Protein AF-A0A2V9PRB6-F1 (afdb_monomer_lite)

pLDDT: mean 87.27, std 13.16, range [28.19, 98.69]

Radius of gyration: 29.55 Å; chains: 1; bounding box: 81×52×77 Å

Foldseek 3Di:
DKDKDKDFDCVQQQKDFAQAKAFPVLPALCLNAQCDDVVVRHNNDDPVDDRHIQGSVNCVVLLNGQKMKHKDAGRMDIDMWDKDKDKDKDWDPPDQFKIKIWMKMFIWGDDDDQEHTDGPPIKIKIKMWGDPPNPVFKIKIKIKIKDFDHDDPVQNSQQQQQAQDPFFHRMFMFMFGSVGQPPDHSSVLSVQCVVVCLVVPDDDPVPDGHSDDQVSCCVGWHTDRGHDRGGRTDHDHDDHPQDTKMKMKMKIKMWGDDDDDDIDMDMDIDIDIDSDDDDDDPCPDVPPDPPPDDPPDD

Structure (mmCIF, N/CA/C/O backbone):
data_AF-A0A2V9PRB6-F1
#
_entry.id   AF-A0A2V9PRB6-F1
#
loop_
_atom_site.group_PDB
_atom_site.id
_atom_site.type_symbol
_atom_site.label_atom_id
_atom_site.label_alt_id
_atom_site.label_comp_id
_atom_site.label_asym_id
_atom_site.label_entity_id
_atom_site.label_seq_id
_atom_site.pdbx_PDB_ins_code
_atom_site.Cartn_x
_atom_site.Cartn_y
_atom_site.Cartn_z
_atom_site.occupancy
_atom_site.B_iso_or_equiv
_atom_site.auth_seq_id
_atom_site.auth_comp_id
_atom_site.auth_asym_id
_atom_site.auth_atom_id
_atom_site.pdbx_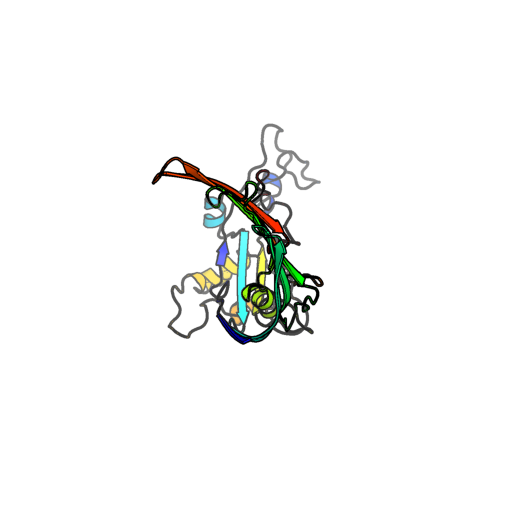PDB_model_num
ATOM 1 N N . MET A 1 1 ? -17.523 -16.120 7.868 1.00 76.19 1 MET A N 1
ATOM 2 C CA . MET A 1 1 ? -17.871 -15.363 6.644 1.00 76.19 1 MET A CA 1
ATOM 3 C C . MET A 1 1 ? -16.793 -15.625 5.606 1.00 76.19 1 MET A C 1
ATOM 5 O O . MET A 1 1 ? -15.620 -15.618 5.964 1.00 76.19 1 MET A O 1
ATOM 9 N N . ILE A 1 2 ? -17.158 -15.887 4.353 1.00 75.81 2 ILE A N 1
ATOM 10 C CA . ILE A 1 2 ? -16.193 -16.004 3.250 1.00 75.81 2 ILE A CA 1
ATOM 11 C C . ILE A 1 2 ? -16.189 -14.668 2.508 1.00 75.81 2 ILE A C 1
ATOM 13 O O . ILE A 1 2 ? -17.257 -14.173 2.157 1.00 75.81 2 ILE A O 1
ATOM 17 N N . ARG A 1 3 ? -15.013 -14.062 2.311 1.00 76.12 3 ARG A N 1
ATOM 18 C CA . ARG A 1 3 ? -14.873 -12.819 1.541 1.00 76.12 3 ARG A CA 1
ATOM 19 C C . ARG A 1 3 ? -14.213 -13.134 0.206 1.00 76.12 3 ARG A C 1
ATOM 21 O O . ARG A 1 3 ? -13.028 -13.471 0.183 1.00 76.12 3 ARG A O 1
ATOM 28 N N . GLY A 1 4 ? -14.988 -13.035 -0.869 1.00 71.19 4 GLY A N 1
ATOM 29 C CA . GLY A 1 4 ? -14.470 -13.034 -2.232 1.00 71.19 4 GLY A CA 1
ATOM 30 C C . GLY A 1 4 ? -14.084 -11.613 -2.608 1.00 71.19 4 GLY A C 1
ATOM 31 O O . GLY A 1 4 ? -14.925 -10.719 -2.541 1.00 71.19 4 GLY A O 1
ATOM 32 N N . ASN A 1 5 ? -12.820 -11.401 -2.962 1.00 76.69 5 ASN A N 1
ATOM 33 C CA . ASN A 1 5 ? -12.360 -10.109 -3.445 1.00 76.69 5 ASN A CA 1
ATOM 34 C C . ASN A 1 5 ? -11.796 -10.275 -4.856 1.00 76.69 5 ASN A C 1
ATOM 36 O O . ASN A 1 5 ? -11.083 -11.238 -5.144 1.00 76.69 5 ASN A O 1
ATOM 40 N N . ASN A 1 6 ? -12.109 -9.309 -5.712 1.00 80.56 6 ASN A N 1
ATOM 41 C CA . ASN A 1 6 ? -11.557 -9.183 -7.049 1.00 80.56 6 ASN A CA 1
ATOM 42 C C . ASN A 1 6 ? -11.025 -7.760 -7.182 1.00 80.56 6 ASN A C 1
ATOM 44 O O . ASN A 1 6 ? -11.763 -6.805 -6.936 1.00 80.56 6 ASN A O 1
ATOM 48 N N . THR A 1 7 ? -9.747 -7.630 -7.514 1.00 73.88 7 THR A N 1
ATOM 49 C CA . THR A 1 7 ? -9.129 -6.343 -7.811 1.00 73.88 7 THR A CA 1
ATOM 50 C C . THR A 1 7 ? -8.401 -6.440 -9.137 1.00 73.88 7 THR A C 1
ATOM 52 O O . THR A 1 7 ? -7.789 -7.460 -9.453 1.00 73.88 7 THR A O 1
ATOM 55 N N . THR A 1 8 ? -8.484 -5.362 -9.903 1.00 72.75 8 THR A N 1
ATOM 56 C CA . THR A 1 8 ? -7.761 -5.183 -11.157 1.00 72.75 8 THR A CA 1
ATOM 57 C C . THR A 1 8 ? -7.016 -3.866 -11.064 1.00 72.75 8 THR A C 1
ATOM 59 O O . THR A 1 8 ? -7.635 -2.832 -10.807 1.00 72.75 8 THR A O 1
ATOM 62 N N . SER A 1 9 ? -5.697 -3.905 -11.217 1.00 72.94 9 SER A N 1
ATOM 63 C CA . SER A 1 9 ? -4.851 -2.717 -11.158 1.00 72.94 9 SER A CA 1
ATOM 64 C C . SER A 1 9 ? -3.958 -2.662 -12.388 1.00 72.94 9 SER A C 1
ATOM 66 O O . SER A 1 9 ? -2.890 -3.266 -12.419 1.00 72.94 9 SER A O 1
ATOM 68 N N . ASP A 1 10 ? -4.359 -1.855 -13.366 1.00 70.00 10 ASP A N 1
ATOM 69 C CA . ASP A 1 10 ? -3.568 -1.581 -14.573 1.00 70.00 10 ASP A CA 1
ATOM 70 C C . ASP A 1 10 ? -2.468 -0.530 -14.325 1.00 70.00 10 ASP A C 1
ATOM 72 O O . ASP A 1 10 ? -1.950 0.102 -15.250 1.00 70.00 10 ASP A O 1
ATOM 76 N N . THR A 1 11 ? -2.109 -0.314 -13.057 1.00 67.94 11 THR A N 1
ATOM 77 C CA . THR A 1 11 ? -1.087 0.648 -12.649 1.00 67.94 11 THR A CA 1
ATOM 78 C C . THR A 1 11 ? 0.225 0.330 -13.373 1.00 67.94 11 THR A C 1
ATOM 80 O O . THR A 1 11 ? 0.732 -0.788 -13.298 1.00 67.94 11 THR A O 1
ATOM 83 N N . PHE A 1 12 ? 0.751 1.325 -14.091 1.00 77.81 12 PHE A N 1
ATOM 84 C CA . PHE A 1 12 ? 1.962 1.266 -14.923 1.00 77.81 12 PHE A CA 1
ATOM 85 C C . PHE A 1 12 ? 1.856 0.487 -16.246 1.00 77.81 12 PHE A C 1
ATOM 87 O O . PHE A 1 12 ? 2.843 0.433 -16.968 1.00 77.81 12 PHE A O 1
ATOM 94 N N . PHE A 1 13 ? 0.709 -0.070 -16.645 1.00 86.75 13 PHE A N 1
ATOM 95 C CA . PHE A 1 13 ? 0.637 -0.889 -17.873 1.00 86.75 13 PHE A CA 1
ATOM 96 C C . PHE A 1 13 ? 0.770 -0.080 -19.164 1.00 86.75 13 PHE A C 1
ATOM 98 O O . PHE A 1 13 ? 1.322 -0.578 -20.142 1.00 86.75 13 PHE A O 1
ATOM 105 N N . ALA A 1 14 ? 0.304 1.171 -19.170 1.00 82.06 14 ALA A N 1
ATOM 106 C CA . ALA A 1 14 ? 0.409 2.051 -20.334 1.00 82.06 14 ALA A CA 1
ATOM 107 C C . ALA A 1 14 ? 1.862 2.435 -20.671 1.00 82.06 14 ALA A C 1
ATOM 109 O O . ALA A 1 14 ? 2.152 2.793 -21.811 1.00 82.06 14 ALA A O 1
ATOM 110 N N . GLY A 1 15 ? 2.763 2.335 -19.689 1.00 88.19 15 GLY A N 1
ATOM 111 C CA . GLY A 1 15 ? 4.082 2.945 -19.741 1.00 88.19 15 GLY A CA 1
ATOM 112 C C . GLY A 1 15 ? 4.006 4.455 -19.521 1.00 88.19 15 GLY A C 1
ATOM 113 O O . GLY A 1 15 ? 3.079 5.123 -19.978 1.00 88.19 15 GLY A O 1
ATOM 114 N N . ARG A 1 16 ? 4.978 5.011 -18.801 1.00 88.88 16 ARG A N 1
ATOM 115 C CA . ARG A 1 16 ? 5.102 6.460 -18.616 1.00 88.88 16 ARG A CA 1
ATOM 116 C C . ARG A 1 16 ? 6.550 6.900 -18.699 1.00 88.88 16 ARG A C 1
ATOM 118 O O . ARG A 1 16 ? 7.436 6.204 -18.216 1.00 88.88 16 ARG A O 1
ATOM 125 N N . PHE A 1 17 ? 6.757 8.077 -19.273 1.00 92.06 17 PHE A N 1
ATOM 126 C CA . PHE A 1 17 ? 7.999 8.830 -19.172 1.00 92.06 17 PHE A CA 1
ATOM 127 C C . PHE A 1 17 ? 7.723 10.053 -18.313 1.00 92.06 17 PHE A C 1
ATOM 129 O O . PHE A 1 17 ? 6.830 10.837 -18.637 1.00 92.06 17 PHE A O 1
ATOM 136 N N . GLU A 1 18 ? 8.465 10.212 -17.225 1.00 92.38 18 GLU A N 1
ATOM 137 C CA . GLU A 1 18 ? 8.320 11.377 -16.358 1.00 92.38 18 GLU A CA 1
ATOM 138 C C . GLU A 1 18 ? 9.452 12.357 -16.591 1.00 92.38 18 GLU A C 1
ATOM 140 O O . GLU A 1 18 ? 10.627 12.008 -16.512 1.00 92.38 18 GLU A O 1
ATOM 145 N N . PHE A 1 19 ? 9.083 13.600 -16.870 1.00 91.62 19 PHE A N 1
ATOM 146 C CA . PHE A 1 19 ? 10.010 14.707 -17.020 1.00 91.62 19 PHE A CA 1
ATOM 147 C C . PHE A 1 19 ? 9.957 15.526 -15.747 1.00 91.62 19 PHE A C 1
ATOM 149 O O . PHE A 1 19 ? 8.893 15.993 -15.349 1.00 91.62 19 PHE A O 1
ATOM 156 N N . LEU A 1 20 ? 11.111 15.650 -15.106 1.00 90.38 20 LEU A N 1
ATOM 157 C CA . LEU A 1 20 ? 11.292 16.352 -13.845 1.00 90.38 20 LEU A CA 1
ATOM 158 C C . LEU A 1 20 ? 12.527 17.244 -13.962 1.00 90.38 20 LEU A C 1
ATOM 160 O O . LEU A 1 20 ? 13.250 17.199 -14.968 1.00 90.38 20 LEU A O 1
ATOM 164 N N . ASP A 1 21 ? 12.778 18.029 -12.920 1.00 90.12 21 ASP A N 1
ATOM 165 C CA . ASP A 1 21 ? 14.047 18.723 -12.771 1.00 90.12 21 ASP A CA 1
ATOM 166 C C . ASP A 1 21 ? 15.165 17.691 -12.583 1.00 90.12 21 ASP A C 1
ATOM 168 O O . ASP A 1 21 ? 15.076 16.801 -11.734 1.00 90.12 21 ASP A O 1
ATOM 172 N N . LEU A 1 22 ? 16.219 17.797 -13.390 1.00 87.94 22 LEU A N 1
ATOM 173 C CA . LEU A 1 22 ? 17.354 16.881 -13.354 1.00 87.94 22 LEU A CA 1
ATOM 174 C C . LEU A 1 22 ? 18.602 17.579 -12.816 1.00 87.94 22 LEU A C 1
ATOM 176 O O . LEU A 1 22 ? 18.804 18.777 -13.052 1.00 87.94 22 LEU A O 1
ATOM 180 N N . PRO A 1 23 ? 19.497 16.839 -12.142 1.00 86.56 23 PRO A N 1
ATOM 181 C CA . PRO A 1 23 ? 20.804 17.372 -11.809 1.00 86.56 23 PRO A CA 1
ATOM 182 C C . PRO A 1 23 ? 21.583 17.668 -13.096 1.00 86.56 23 PRO A C 1
ATOM 184 O O . PRO A 1 23 ? 21.557 16.888 -14.051 1.00 86.56 23 PRO A O 1
ATOM 187 N N . GLY A 1 24 ? 22.316 18.784 -13.115 1.00 84.19 24 GLY A N 1
ATOM 188 C CA . GLY A 1 24 ? 23.097 19.204 -14.281 1.00 84.19 24 GLY A CA 1
ATOM 189 C C . GLY A 1 24 ? 24.116 18.159 -14.745 1.00 84.19 24 GLY A C 1
ATOM 190 O O . GLY A 1 24 ? 24.440 18.096 -15.933 1.00 84.19 24 GLY A O 1
ATOM 191 N N . ILE A 1 25 ? 24.548 17.286 -13.824 1.00 84.12 25 ILE A N 1
ATOM 192 C CA . ILE A 1 25 ? 25.476 16.179 -14.084 1.00 84.12 25 ILE A CA 1
ATOM 193 C C . ILE A 1 25 ? 25.018 15.254 -15.219 1.00 84.12 25 ILE A C 1
ATOM 195 O O . ILE A 1 25 ? 25.859 14.654 -15.876 1.00 84.12 25 ILE A O 1
ATOM 199 N N . VAL A 1 26 ? 23.707 15.172 -15.482 1.00 83.88 26 VAL A N 1
ATOM 200 C CA . VAL A 1 26 ? 23.142 14.342 -16.558 1.00 83.88 26 VAL A CA 1
ATOM 201 C C . VAL A 1 26 ? 23.627 14.788 -17.942 1.00 83.88 26 VAL A C 1
ATOM 203 O O . VAL A 1 26 ? 23.795 13.952 -18.822 1.00 83.88 26 VAL A O 1
ATOM 206 N N . LEU A 1 27 ? 23.877 16.085 -18.143 1.00 83.12 27 LEU A N 1
ATOM 207 C CA . LEU A 1 27 ? 24.406 16.611 -19.408 1.00 83.12 27 LEU A CA 1
ATOM 208 C C . LEU A 1 27 ? 25.903 16.886 -19.338 1.00 83.12 27 LEU A C 1
ATOM 210 O O . LEU A 1 27 ? 26.622 16.694 -20.316 1.00 83.12 27 LEU A O 1
ATOM 214 N N . SER A 1 28 ? 26.369 17.410 -18.207 1.00 85.56 28 SER A N 1
ATOM 215 C CA . SER A 1 28 ? 27.770 17.757 -18.033 1.00 85.56 28 SER A CA 1
ATOM 216 C C . SER A 1 28 ? 28.112 17.920 -16.565 1.00 85.56 28 SER A C 1
ATOM 218 O O . SER A 1 28 ? 27.419 18.606 -15.809 1.00 85.56 28 SER A O 1
ATOM 220 N N . ASN A 1 29 ? 29.273 17.401 -16.181 1.00 86.38 29 ASN A N 1
ATOM 221 C CA . ASN A 1 29 ? 29.830 17.672 -14.867 1.00 86.38 29 ASN A CA 1
ATOM 222 C C . ASN A 1 29 ? 30.079 19.181 -14.631 1.00 86.38 29 ASN A C 1
ATOM 224 O O . ASN A 1 29 ? 30.058 19.605 -13.479 1.00 86.38 29 ASN A O 1
ATOM 228 N N . CYS A 1 30 ? 30.216 20.014 -15.679 1.00 87.06 30 CYS A N 1
ATOM 229 C CA . CYS A 1 30 ? 30.302 21.477 -15.535 1.00 87.06 30 CYS A CA 1
ATOM 230 C C . CYS A 1 30 ? 29.054 22.089 -14.900 1.00 87.06 30 CYS A C 1
ATOM 232 O O . CYS A 1 30 ? 29.150 23.107 -14.225 1.00 87.06 30 CYS A O 1
ATOM 234 N N . LEU A 1 31 ? 27.877 21.514 -15.153 1.00 86.44 31 LEU A N 1
ATOM 235 C CA . LEU A 1 31 ? 26.623 22.044 -14.623 1.00 86.44 31 LEU A CA 1
ATOM 236 C C . LEU A 1 31 ? 26.447 21.656 -13.152 1.00 86.44 31 LEU A C 1
ATOM 238 O O . LEU A 1 31 ? 25.815 22.386 -12.397 1.00 86.44 31 LEU A O 1
ATOM 242 N N . GLN A 1 32 ? 27.051 20.549 -12.722 1.00 88.06 32 GLN A N 1
ATOM 243 C CA . GLN A 1 32 ? 27.000 20.102 -11.333 1.00 88.06 32 GLN A CA 1
ATOM 244 C C . GLN A 1 32 ? 28.122 20.698 -10.476 1.00 88.06 32 GLN A C 1
ATOM 246 O O . GLN A 1 32 ? 27.882 21.126 -9.349 1.00 88.06 32 GLN A O 1
ATOM 251 N N . PHE A 1 33 ? 29.343 20.724 -11.009 1.00 88.81 33 PHE A N 1
ATOM 252 C CA . PHE A 1 33 ? 30.561 21.123 -10.307 1.00 88.81 33 PHE A CA 1
ATOM 253 C C . PHE A 1 33 ? 31.383 22.119 -11.146 1.00 88.81 33 PHE A C 1
ATOM 255 O O . PHE A 1 33 ? 32.531 21.836 -11.499 1.00 88.81 33 PHE A O 1
ATOM 262 N N . PRO A 1 34 ? 30.837 23.305 -11.472 1.00 87.75 34 PRO A N 1
ATOM 263 C CA . PRO A 1 34 ? 31.485 24.255 -12.382 1.00 87.75 34 PRO A CA 1
ATOM 264 C C . PRO A 1 34 ? 32.880 24.679 -11.909 1.00 87.75 34 PRO A C 1
ATOM 266 O O . PRO A 1 34 ? 33.792 24.808 -12.722 1.00 87.75 34 PRO A O 1
ATOM 269 N N . THR A 1 35 ? 33.057 24.838 -10.597 1.00 90.50 35 THR A N 1
ATOM 270 C CA . THR A 1 35 ? 34.271 25.367 -9.958 1.00 90.50 35 THR A CA 1
ATOM 271 C C . THR A 1 35 ? 35.302 24.300 -9.596 1.00 90.50 35 THR A C 1
ATOM 273 O O . THR A 1 35 ? 36.438 24.640 -9.262 1.00 90.50 35 THR A O 1
ATOM 276 N N . ALA A 1 36 ? 34.942 23.012 -9.652 1.00 89.69 36 ALA A N 1
ATOM 277 C CA . ALA A 1 36 ? 35.889 21.942 -9.363 1.00 89.69 36 ALA A CA 1
ATOM 278 C C . ALA A 1 36 ? 36.959 21.855 -10.475 1.00 89.69 36 ALA A C 1
ATOM 280 O O . ALA A 1 36 ? 36.671 22.172 -11.637 1.00 89.69 36 ALA A O 1
ATOM 281 N N . PRO A 1 37 ? 38.200 21.438 -10.160 1.00 87.94 37 PRO A N 1
ATOM 282 C CA . PRO A 1 37 ? 39.225 21.222 -11.175 1.00 87.94 37 PRO A CA 1
ATOM 283 C C . PRO A 1 37 ? 38.770 20.216 -12.239 1.00 87.94 37 PRO A C 1
ATOM 285 O O . PRO A 1 37 ? 38.096 19.233 -11.921 1.00 87.94 37 PRO A O 1
ATOM 288 N N . ILE A 1 38 ? 39.206 20.413 -13.488 1.00 87.31 38 ILE A N 1
ATOM 289 C CA . ILE A 1 38 ? 38.857 19.532 -14.622 1.00 87.31 38 ILE A CA 1
ATOM 290 C C . ILE A 1 38 ? 39.250 18.074 -14.358 1.00 87.31 38 ILE A C 1
ATOM 292 O O . ILE A 1 38 ? 38.529 17.148 -14.718 1.00 87.31 38 ILE A O 1
ATOM 296 N N . THR A 1 39 ? 40.352 17.856 -13.639 1.00 85.81 39 THR A N 1
ATOM 297 C CA . THR A 1 39 ? 40.830 16.524 -13.244 1.00 85.81 39 THR A CA 1
ATOM 298 C C . THR A 1 39 ? 39.897 15.782 -12.283 1.00 85.81 39 THR A C 1
ATOM 300 O O . THR A 1 39 ? 40.007 14.567 -12.159 1.00 85.81 39 THR A O 1
ATOM 303 N N . GLN A 1 40 ? 38.968 16.480 -11.626 1.00 80.69 40 GLN A N 1
ATOM 304 C CA . GLN A 1 40 ? 37.934 15.906 -10.756 1.00 80.69 40 GLN A CA 1
ATOM 305 C C . GLN A 1 40 ? 36.537 15.976 -11.391 1.00 80.69 40 GLN A C 1
ATOM 307 O O . GLN A 1 40 ? 35.528 15.864 -10.701 1.00 80.69 40 GLN A O 1
ATOM 312 N N . GLY A 1 41 ? 36.470 16.179 -12.709 1.00 78.56 41 GLY A N 1
ATOM 313 C CA . GLY A 1 41 ? 35.224 16.279 -13.455 1.00 78.56 41 GLY A CA 1
ATOM 314 C C . GLY A 1 41 ? 34.613 17.678 -13.474 1.00 78.56 41 GLY A C 1
ATOM 315 O O . GLY A 1 41 ? 33.678 17.880 -14.227 1.00 78.56 41 GLY A O 1
ATOM 316 N N . GLY A 1 42 ? 35.116 18.662 -12.728 1.00 84.69 42 GLY A N 1
ATOM 317 C CA . GLY A 1 42 ? 34.609 20.031 -12.845 1.00 84.69 42 GLY A CA 1
ATOM 318 C C . GLY A 1 42 ? 35.088 20.753 -14.103 1.00 84.69 42 GLY A C 1
ATOM 319 O O . GLY A 1 42 ? 35.657 20.145 -15.006 1.00 84.69 42 GLY A O 1
ATOM 320 N N . CYS A 1 43 ? 34.866 22.066 -14.176 1.00 91.31 43 CYS A N 1
ATOM 321 C CA . CYS A 1 43 ? 35.240 22.858 -15.356 1.00 91.31 43 CYS A CA 1
ATOM 322 C C . CYS A 1 43 ? 36.134 24.060 -15.047 1.00 91.31 43 CYS A C 1
ATOM 324 O O . CYS A 1 43 ? 36.414 24.859 -15.938 1.00 91.31 43 CYS A O 1
ATOM 326 N N . GLY A 1 44 ? 36.626 24.168 -13.806 1.00 90.50 44 GLY A N 1
ATOM 327 C CA . GLY A 1 44 ? 37.534 25.234 -13.375 1.00 90.50 44 GLY A CA 1
ATOM 328 C C . GLY A 1 44 ? 36.965 26.646 -13.548 1.00 90.50 44 GLY A C 1
ATOM 329 O O . GLY A 1 44 ? 37.731 27.602 -13.658 1.00 90.50 44 GLY A O 1
ATOM 330 N N . LEU A 1 45 ? 35.638 26.782 -13.618 1.00 90.81 45 LEU A N 1
ATOM 331 C CA . LEU A 1 45 ? 34.968 28.066 -13.770 1.00 90.81 45 LEU A CA 1
ATOM 332 C C . LEU A 1 45 ? 35.108 28.903 -12.484 1.00 90.81 45 LEU A C 1
ATOM 334 O O . LEU A 1 45 ? 35.280 28.339 -11.399 1.00 90.81 45 LEU A O 1
ATOM 338 N N . PRO A 1 46 ? 35.032 30.246 -12.576 1.00 92.44 46 PRO A N 1
ATOM 339 C CA . PRO A 1 46 ? 35.123 31.120 -11.409 1.00 92.44 46 PRO A CA 1
ATOM 340 C C . PRO A 1 46 ? 34.104 30.761 -10.323 1.00 92.44 46 PRO A C 1
ATOM 342 O O . PRO A 1 46 ? 32.989 30.344 -10.628 1.00 92.44 46 PRO A O 1
ATOM 345 N N . THR A 1 47 ? 34.444 31.011 -9.054 1.00 87.25 47 THR A N 1
ATOM 346 C CA . THR A 1 47 ? 33.574 30.732 -7.890 1.00 87.25 47 THR A CA 1
ATOM 347 C C . THR A 1 47 ? 32.241 31.481 -7.897 1.00 87.25 47 THR A C 1
ATOM 349 O O . THR A 1 47 ? 31.347 31.135 -7.130 1.00 87.25 47 THR A O 1
ATOM 352 N N . SER A 1 48 ? 32.087 32.482 -8.766 1.00 91.44 48 SER A N 1
ATOM 353 C CA . SER A 1 48 ? 30.825 33.181 -9.010 1.00 91.44 48 SER A CA 1
ATOM 354 C C . SER A 1 48 ? 29.819 32.376 -9.840 1.00 91.44 48 SER A C 1
ATOM 356 O O . SER A 1 48 ? 28.642 32.731 -9.861 1.00 91.44 48 SER A O 1
ATOM 358 N N . VAL A 1 49 ? 30.249 31.315 -10.528 1.00 90.25 49 VAL A N 1
ATOM 359 C CA . VAL A 1 49 ? 29.371 30.447 -11.319 1.00 90.25 49 VAL A CA 1
ATOM 360 C C . VAL A 1 49 ? 28.809 29.353 -10.416 1.00 90.25 49 VAL A C 1
ATOM 362 O O . VAL A 1 49 ? 29.545 28.493 -9.931 1.00 90.25 49 VAL A O 1
ATOM 365 N N . SER A 1 50 ? 27.496 29.372 -10.197 1.00 88.31 50 SER A N 1
ATOM 366 C CA . SER A 1 50 ? 26.800 28.339 -9.430 1.00 88.31 50 SER A CA 1
ATOM 367 C C . SER A 1 50 ? 26.481 27.116 -10.288 1.00 88.31 50 SER A C 1
ATOM 369 O O . SER A 1 50 ? 26.320 27.218 -11.505 1.00 88.31 50 SER A O 1
ATOM 371 N N . SER A 1 51 ? 26.327 25.960 -9.640 1.00 87.50 51 SER A N 1
ATOM 372 C CA . SER A 1 51 ? 25.743 24.776 -10.275 1.00 87.50 51 SER A CA 1
ATOM 373 C C . SER A 1 51 ? 24.361 25.095 -10.849 1.00 87.50 51 SER A C 1
ATOM 375 O O . SER A 1 51 ? 23.592 25.838 -10.235 1.00 87.50 51 SER A O 1
ATOM 377 N N . ALA A 1 52 ? 24.034 24.501 -11.989 1.00 88.19 52 ALA A N 1
ATOM 378 C CA . ALA A 1 52 ? 22.744 24.626 -12.646 1.00 88.19 52 ALA A CA 1
ATOM 379 C C . ALA A 1 52 ? 22.064 23.256 -12.730 1.00 88.19 52 ALA A C 1
ATOM 381 O O . ALA A 1 52 ? 22.698 22.249 -13.051 1.00 88.19 52 ALA A O 1
ATOM 382 N N . SER A 1 53 ? 20.764 23.224 -12.453 1.00 89.06 53 SER A N 1
ATOM 383 C CA . SER A 1 53 ? 19.909 22.082 -12.764 1.00 89.06 53 SER A CA 1
ATOM 384 C C . SER A 1 53 ? 19.303 22.237 -14.157 1.00 89.06 53 SER A C 1
ATOM 386 O O . SER A 1 53 ? 19.306 23.316 -14.751 1.00 89.06 53 SER A O 1
ATOM 388 N N . ILE A 1 54 ? 18.783 21.135 -14.679 1.00 89.00 54 ILE A N 1
ATOM 389 C CA . ILE A 1 54 ? 17.991 21.108 -15.904 1.00 89.00 54 ILE A CA 1
ATOM 390 C C . ILE A 1 54 ? 16.538 21.184 -15.454 1.00 89.00 54 ILE A C 1
ATOM 392 O O . ILE A 1 54 ? 16.079 20.289 -14.748 1.00 89.00 54 ILE A O 1
ATOM 396 N N . SER A 1 55 ? 15.819 22.240 -15.823 1.00 90.94 55 SER A N 1
ATOM 397 C CA . SER A 1 55 ? 14.404 22.359 -15.468 1.00 90.94 55 SER A CA 1
ATOM 398 C C . SER A 1 55 ? 13.554 21.323 -16.201 1.00 90.94 55 SER A C 1
ATOM 400 O O . SER A 1 55 ? 13.930 20.829 -17.263 1.00 90.94 55 SER A O 1
ATOM 402 N N . THR A 1 56 ? 12.360 21.053 -15.687 1.00 90.44 56 THR A N 1
ATOM 403 C CA . THR A 1 56 ? 11.389 20.132 -16.294 1.00 90.44 56 THR A CA 1
ATOM 404 C C . THR A 1 56 ? 11.100 20.458 -17.769 1.00 90.44 56 THR A C 1
ATOM 406 O O . THR A 1 56 ? 11.013 19.567 -18.612 1.00 90.44 56 THR A O 1
ATOM 409 N N . LEU A 1 57 ? 11.005 21.746 -18.128 1.00 93.44 57 LEU A N 1
ATOM 410 C CA . LEU A 1 57 ? 10.798 22.155 -19.524 1.00 93.44 57 LEU A CA 1
ATOM 411 C C . LEU A 1 57 ? 12.036 21.887 -20.397 1.00 93.44 57 LEU A C 1
ATOM 413 O O . LEU A 1 57 ? 11.906 21.528 -21.571 1.00 93.44 57 LEU A O 1
ATOM 417 N N . GLN A 1 58 ? 13.236 22.055 -19.836 1.00 92.56 58 GLN A N 1
ATOM 418 C CA . GLN A 1 58 ? 14.484 21.744 -20.529 1.00 92.56 58 GLN A CA 1
ATOM 419 C C . GLN A 1 58 ? 14.649 20.232 -20.701 1.00 92.56 58 GLN A C 1
ATOM 421 O O . GLN A 1 58 ? 14.985 19.797 -21.798 1.00 92.56 58 GLN A O 1
ATOM 426 N N . SER A 1 59 ? 14.360 19.427 -19.674 1.00 91.50 59 SER A N 1
ATOM 427 C CA . SER A 1 59 ? 14.448 17.964 -19.756 1.00 91.50 59 SER A CA 1
ATOM 428 C C . SER A 1 59 ? 13.457 17.403 -20.779 1.00 91.50 59 SER A C 1
ATOM 430 O O . SER A 1 59 ? 13.833 16.551 -21.583 1.00 91.50 59 SER A O 1
ATOM 432 N N . TRP A 1 60 ? 12.241 17.962 -20.854 1.00 92.75 60 TRP A N 1
ATOM 433 C CA . TRP A 1 60 ? 11.286 17.689 -21.936 1.00 92.75 60 TRP A CA 1
ATOM 434 C C . TRP A 1 60 ? 11.844 18.035 -23.317 1.00 92.75 60 TRP A C 1
ATOM 436 O O . TRP A 1 60 ? 11.859 17.189 -24.209 1.00 92.75 60 TRP A O 1
ATOM 446 N N . SER A 1 61 ? 12.343 19.261 -23.491 1.00 94.06 61 SER A N 1
ATOM 447 C CA . SER A 1 61 ? 12.869 19.730 -24.783 1.00 94.06 61 SER A CA 1
ATOM 448 C C . SER A 1 61 ? 14.064 18.905 -25.270 1.00 94.06 61 SER A C 1
ATOM 450 O O . SER A 1 61 ? 14.278 18.779 -26.472 1.00 94.06 61 SER A O 1
ATOM 452 N N . LEU A 1 62 ? 14.831 18.331 -24.341 1.00 92.38 62 LEU A N 1
ATOM 453 C CA . LEU A 1 62 ? 15.976 17.468 -24.624 1.00 92.38 62 LEU A CA 1
ATOM 454 C C . LEU A 1 62 ? 15.592 15.999 -24.859 1.00 92.38 62 LEU A C 1
ATOM 456 O O . LEU A 1 62 ? 16.463 15.205 -25.205 1.00 92.38 62 LEU A O 1
ATOM 460 N N . GLY A 1 63 ? 14.328 15.613 -24.652 1.00 93.62 63 GLY A N 1
ATOM 461 C CA . GLY A 1 63 ? 13.916 14.207 -24.689 1.00 93.62 63 GLY A CA 1
ATOM 462 C C . GLY A 1 63 ? 14.583 13.365 -23.596 1.00 93.62 63 GLY A C 1
ATOM 463 O O . GLY A 1 63 ? 14.851 12.185 -23.807 1.00 93.62 63 GLY A O 1
ATOM 464 N N . ALA A 1 64 ? 14.869 13.975 -22.441 1.00 92.50 64 ALA A N 1
ATOM 465 C CA . ALA A 1 64 ? 15.563 13.362 -21.315 1.00 92.50 64 ALA A CA 1
ATOM 466 C C . ALA A 1 64 ? 14.619 13.191 -20.108 1.00 92.50 64 ALA A C 1
ATOM 468 O O . ALA A 1 64 ? 14.702 13.957 -19.148 1.00 92.50 64 ALA A O 1
ATOM 469 N N . PRO A 1 65 ? 13.689 12.221 -20.129 1.00 93.62 65 PRO A N 1
ATOM 470 C CA . PRO A 1 65 ? 12.843 11.943 -18.976 1.00 93.62 65 PRO A CA 1
ATOM 471 C C . PRO A 1 65 ? 13.683 11.455 -17.795 1.00 93.62 65 PRO A C 1
ATOM 473 O O . PRO A 1 65 ? 14.610 10.668 -17.973 1.00 93.62 65 PRO A O 1
ATOM 476 N N . ALA A 1 66 ? 13.326 11.874 -16.582 1.00 91.00 66 ALA A N 1
ATOM 477 C CA . ALA A 1 66 ? 13.942 11.448 -15.329 1.00 91.00 66 ALA A CA 1
ATOM 478 C C . ALA A 1 66 ? 13.870 9.932 -15.139 1.00 91.00 66 ALA A C 1
ATOM 480 O O . ALA A 1 66 ? 14.828 9.316 -14.666 1.00 91.00 66 ALA A O 1
ATOM 481 N N . PHE A 1 67 ? 12.750 9.330 -15.535 1.00 91.19 67 PHE A N 1
ATOM 482 C CA . PHE A 1 67 ? 12.607 7.888 -15.595 1.00 91.19 67 PHE A CA 1
ATOM 483 C C . PHE A 1 67 ? 11.520 7.452 -16.576 1.00 91.19 67 PHE A C 1
ATOM 485 O O . PHE A 1 67 ? 10.649 8.221 -16.984 1.00 91.19 67 PHE A O 1
ATOM 492 N N . TYR A 1 68 ? 11.595 6.178 -16.928 1.00 92.62 68 TYR A N 1
ATOM 493 C CA . TYR A 1 68 ? 10.594 5.417 -17.643 1.00 92.62 68 TYR A CA 1
ATOM 494 C C . TYR A 1 68 ? 10.120 4.267 -16.754 1.00 92.62 68 TYR A C 1
ATOM 496 O O . TYR A 1 68 ? 10.950 3.560 -16.179 1.00 92.62 68 TYR A O 1
ATOM 504 N N . GLU A 1 69 ? 8.809 4.069 -16.650 1.00 91.69 69 GLU A N 1
ATOM 505 C CA . GLU A 1 69 ? 8.224 2.972 -15.878 1.00 91.69 69 GLU A CA 1
ATOM 506 C C . GLU A 1 69 ? 7.125 2.261 -16.664 1.00 91.69 69 GLU A C 1
ATOM 508 O O . GLU A 1 69 ? 6.241 2.922 -17.218 1.00 91.69 69 GLU A O 1
ATOM 513 N N . GLN A 1 70 ? 7.156 0.924 -16.689 1.00 91.88 70 GLN A N 1
ATOM 514 C CA . GLN A 1 70 ? 6.075 0.125 -17.262 1.00 91.88 70 GLN A CA 1
ATOM 515 C C . GLN A 1 70 ? 5.955 -1.275 -16.641 1.00 91.88 70 GLN A C 1
ATOM 517 O O . GLN A 1 70 ? 6.946 -1.974 -16.425 1.00 91.88 70 GLN A O 1
ATOM 522 N N . GLY A 1 71 ? 4.714 -1.711 -16.414 1.00 91.69 71 GLY A N 1
ATOM 523 C CA . GLY A 1 71 ? 4.360 -3.051 -15.947 1.00 91.69 71 GLY A CA 1
ATOM 524 C C . GLY A 1 71 ? 3.885 -3.976 -17.069 1.00 91.69 71 GLY A C 1
ATOM 525 O O . GLY A 1 71 ? 3.163 -3.555 -17.969 1.00 91.69 71 GLY A O 1
ATOM 526 N N . PHE A 1 72 ? 4.251 -5.261 -16.990 1.00 91.56 72 PHE A N 1
ATOM 527 C CA . PHE A 1 72 ? 3.781 -6.298 -17.918 1.00 91.56 72 PHE A CA 1
ATOM 528 C C . PHE A 1 72 ? 3.363 -7.579 -17.189 1.00 91.56 72 PHE A C 1
ATOM 530 O O . PHE A 1 72 ? 4.146 -8.152 -16.426 1.00 91.56 72 PHE A O 1
ATOM 537 N N . GLY A 1 73 ? 2.170 -8.103 -17.476 1.00 90.88 73 GLY A N 1
ATOM 538 C CA . GLY A 1 73 ? 1.688 -9.342 -16.862 1.00 90.88 73 GLY A CA 1
ATOM 539 C C . GLY A 1 73 ? 0.170 -9.414 -16.760 1.00 90.88 73 GLY A C 1
ATOM 540 O O . GLY A 1 73 ? -0.527 -8.857 -17.602 1.00 90.88 73 GLY A O 1
ATOM 541 N N . ASP A 1 74 ? -0.323 -10.108 -15.733 1.00 88.06 74 ASP A N 1
ATOM 542 C CA . ASP A 1 74 ? -1.753 -10.156 -15.407 1.00 88.06 74 ASP A CA 1
ATOM 543 C C . ASP A 1 74 ? -2.043 -9.191 -14.239 1.00 88.06 74 ASP A C 1
ATOM 545 O O . ASP A 1 74 ? -1.574 -9.452 -13.128 1.00 88.06 74 ASP A O 1
ATOM 549 N N . PRO A 1 75 ? -2.795 -8.095 -14.451 1.00 84.62 75 PRO A N 1
ATOM 550 C CA . PRO A 1 75 ? -3.134 -7.117 -13.413 1.00 84.62 75 PRO A CA 1
ATOM 551 C C . PRO A 1 75 ? -4.267 -7.570 -12.481 1.00 84.62 75 PRO A C 1
ATOM 553 O O . PRO A 1 75 ? -4.779 -6.766 -11.701 1.00 84.62 75 PRO A O 1
ATOM 556 N N . ARG A 1 76 ? -4.754 -8.809 -12.622 1.00 86.38 76 ARG A N 1
ATOM 557 C CA . ARG A 1 76 ? -5.917 -9.301 -11.882 1.00 86.38 76 ARG A CA 1
ATOM 558 C C . ARG A 1 76 ? -5.481 -10.135 -10.691 1.00 86.38 76 ARG A C 1
ATOM 560 O O . ARG A 1 76 ? -4.859 -11.189 -10.844 1.00 86.38 76 ARG A O 1
ATOM 567 N N . TYR A 1 77 ? -5.927 -9.742 -9.507 1.00 84.00 77 TYR A N 1
ATOM 568 C CA . TYR A 1 77 ? -5.775 -10.537 -8.301 1.00 84.00 77 TYR A CA 1
ATOM 569 C C . TYR A 1 77 ? -7.131 -10.953 -7.742 1.00 84.00 77 TYR A C 1
ATOM 571 O O . TYR A 1 77 ? -7.935 -10.143 -7.270 1.00 84.00 77 TYR A O 1
ATOM 579 N N . ILE A 1 78 ? -7.371 -12.262 -7.795 1.00 85.94 78 ILE A N 1
ATOM 580 C CA . ILE A 1 78 ? -8.602 -12.898 -7.338 1.00 85.94 78 ILE A CA 1
ATOM 581 C C . ILE A 1 78 ? -8.235 -13.854 -6.214 1.00 85.94 78 ILE A C 1
ATOM 583 O O . ILE A 1 78 ? -7.448 -14.781 -6.411 1.00 85.94 78 ILE A O 1
ATOM 587 N N . ASP A 1 79 ? -8.810 -13.630 -5.035 1.00 83.75 79 ASP A N 1
ATOM 588 C CA . ASP A 1 79 ? -8.596 -14.518 -3.899 1.00 83.75 79 ASP A CA 1
ATOM 589 C C . ASP A 1 79 ? -9.806 -14.563 -2.966 1.00 83.75 79 ASP A C 1
ATOM 591 O O . ASP A 1 79 ? -10.577 -13.605 -2.833 1.00 83.75 79 ASP A O 1
ATOM 595 N N . THR A 1 80 ? -9.947 -15.693 -2.280 1.00 86.00 80 THR A N 1
ATOM 596 C CA . THR A 1 80 ? -11.016 -15.948 -1.321 1.00 86.00 80 THR A CA 1
ATOM 597 C C . THR A 1 80 ? -10.417 -16.200 0.051 1.00 86.00 80 THR A C 1
ATOM 599 O O . THR A 1 80 ? -9.689 -17.165 0.266 1.00 86.00 80 THR A O 1
ATOM 602 N N . ARG A 1 81 ? -10.750 -15.333 1.013 1.00 86.69 81 ARG A N 1
ATOM 603 C CA . ARG A 1 81 ? -10.163 -15.374 2.358 1.00 86.69 81 ARG A CA 1
ATOM 604 C C . ARG A 1 81 ? -11.239 -15.523 3.430 1.00 86.69 81 ARG A C 1
ATOM 606 O O . ARG A 1 81 ? -12.164 -14.699 3.473 1.00 86.69 81 ARG A O 1
ATOM 613 N N . PRO A 1 82 ? -11.144 -16.530 4.317 1.00 89.69 82 PRO A N 1
ATOM 614 C CA . PRO A 1 82 ? -12.091 -16.661 5.408 1.00 89.69 82 PRO A CA 1
ATOM 615 C C . PRO A 1 82 ? -11.869 -15.561 6.451 1.00 89.69 82 PRO A C 1
ATOM 617 O O . PRO A 1 82 ? -10.745 -15.218 6.809 1.00 89.69 82 PRO A O 1
ATOM 620 N N . PHE A 1 83 ? -12.971 -15.014 6.953 1.00 92.44 83 PHE A N 1
ATOM 621 C CA . PHE A 1 83 ? -12.998 -14.179 8.146 1.00 92.44 83 PHE A CA 1
ATOM 622 C C . PHE A 1 83 ? -13.868 -14.883 9.183 1.00 92.44 83 PHE A C 1
ATOM 624 O O . PHE A 1 83 ? -15.074 -15.089 8.975 1.00 92.44 83 PHE A O 1
ATOM 631 N N . THR A 1 84 ? -13.240 -15.290 10.280 1.00 94.56 84 THR A N 1
ATOM 632 C CA . THR A 1 84 ? -13.881 -16.071 11.340 1.00 94.56 84 THR A CA 1
ATOM 633 C C . THR A 1 84 ? -13.880 -15.258 12.619 1.00 94.56 84 THR A C 1
ATOM 635 O O . THR A 1 84 ? -12.874 -14.647 12.956 1.00 94.56 84 THR A O 1
ATOM 638 N N . ALA A 1 85 ? -14.995 -15.245 13.341 1.00 95.88 85 ALA A N 1
ATOM 639 C CA . ALA A 1 85 ? -15.065 -14.591 14.636 1.00 95.88 85 ALA A CA 1
ATOM 640 C C . ALA A 1 85 ? -15.907 -15.418 15.603 1.00 95.88 85 ALA A C 1
ATOM 642 O O . ALA A 1 85 ? -16.923 -15.989 15.209 1.00 95.88 85 ALA A O 1
ATOM 643 N N . GLY A 1 86 ? -15.483 -15.453 16.861 1.00 97.06 86 GLY A N 1
ATOM 644 C CA . GLY A 1 86 ? -16.256 -15.973 17.985 1.00 97.06 86 GLY A CA 1
ATOM 645 C C . GLY A 1 86 ? -16.518 -14.847 18.973 1.00 97.06 86 GLY A C 1
ATOM 646 O O . GLY A 1 86 ? -15.678 -13.958 19.124 1.00 97.06 86 GLY A O 1
ATOM 647 N N . TYR A 1 87 ? -17.675 -14.849 19.625 1.00 97.12 87 TYR A N 1
ATOM 648 C CA . TYR A 1 87 ? -17.998 -13.847 20.634 1.00 97.12 87 TYR A CA 1
ATOM 649 C C . TYR A 1 87 ? -18.702 -14.477 21.827 1.00 97.12 87 TYR A C 1
ATOM 651 O O . TYR A 1 87 ? -19.436 -15.453 21.696 1.00 97.12 87 TYR A O 1
ATOM 659 N N . TRP A 1 88 ? -18.481 -13.867 22.980 1.00 98.38 88 TRP A N 1
ATOM 660 C CA . TRP A 1 88 ? -19.201 -14.125 24.210 1.00 98.38 88 TRP A CA 1
ATOM 661 C C . TRP A 1 88 ? -19.450 -12.791 24.910 1.00 98.38 88 TRP A C 1
ATOM 663 O O . TRP A 1 88 ? -18.585 -11.913 24.891 1.00 98.38 88 TRP A O 1
ATOM 673 N N . GLN A 1 89 ? -20.639 -12.620 25.477 1.00 97.94 89 GLN A N 1
ATOM 674 C CA . GLN A 1 89 ? -21.023 -11.419 26.211 1.00 97.94 89 GLN A CA 1
ATOM 675 C C . GLN A 1 89 ? -22.011 -11.779 27.314 1.00 97.94 89 GLN A C 1
ATOM 677 O O . GLN A 1 89 ? -22.807 -12.703 27.140 1.00 97.94 89 GLN A O 1
ATOM 682 N N . ASP A 1 90 ? -21.977 -11.016 28.398 1.00 98.19 90 ASP A N 1
ATOM 683 C CA . ASP A 1 90 ? -22.914 -11.119 29.507 1.00 98.19 90 ASP A CA 1
ATOM 684 C C . ASP A 1 90 ? -23.225 -9.733 30.098 1.00 98.19 90 ASP A C 1
ATOM 686 O O . ASP A 1 90 ? -22.473 -8.767 29.909 1.00 98.19 90 ASP A O 1
ATOM 690 N N . ALA A 1 91 ? -24.358 -9.640 30.792 1.00 98.25 91 ALA A N 1
ATOM 691 C CA . ALA A 1 91 ? -24.843 -8.437 31.450 1.00 98.25 91 ALA A CA 1
ATOM 692 C C . ALA A 1 91 ? -25.216 -8.759 32.897 1.00 98.25 91 ALA A C 1
ATOM 694 O O . ALA A 1 91 ? -26.173 -9.483 33.167 1.00 98.25 91 ALA A O 1
ATOM 695 N N . TRP A 1 92 ? -24.482 -8.175 33.838 1.00 98.19 92 TRP A N 1
ATOM 696 C CA . TRP A 1 92 ? -24.682 -8.412 35.257 1.00 98.19 92 TRP A CA 1
ATOM 697 C C . TRP A 1 92 ? -25.180 -7.155 35.963 1.00 98.19 92 TRP A C 1
ATOM 699 O O . TRP A 1 92 ? -24.487 -6.138 36.058 1.00 98.19 92 TRP A O 1
ATOM 709 N N . GLN A 1 93 ? -26.389 -7.240 36.509 1.00 97.56 93 GLN A N 1
ATOM 710 C CA . GLN A 1 93 ? -26.892 -6.261 37.462 1.00 97.56 93 GLN A CA 1
ATOM 711 C C . GLN A 1 93 ? -26.305 -6.555 38.849 1.00 97.56 93 GLN A C 1
ATOM 713 O O . GLN A 1 93 ? -26.843 -7.358 39.607 1.00 97.56 93 GLN A O 1
ATOM 718 N N . ILE A 1 94 ? -25.183 -5.915 39.183 1.00 95.94 94 ILE A N 1
ATOM 719 C CA . ILE A 1 94 ? -24.490 -6.145 40.464 1.00 95.94 94 ILE A CA 1
ATOM 720 C C . ILE A 1 94 ? -25.318 -5.610 41.642 1.00 95.94 94 ILE A C 1
ATOM 722 O O . ILE A 1 94 ? -25.293 -6.181 42.729 1.00 95.94 94 ILE A O 1
ATOM 726 N N . ARG A 1 95 ? -26.058 -4.510 41.438 1.00 94.25 95 ARG A N 1
ATOM 727 C CA . ARG A 1 95 ? -27.006 -3.940 42.412 1.00 94.25 95 ARG A CA 1
ATOM 728 C C . ARG 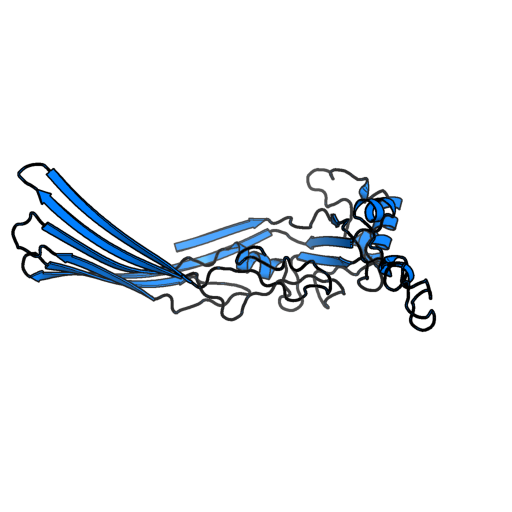A 1 95 ? -28.097 -3.129 41.712 1.00 94.25 95 ARG A C 1
ATOM 730 O O . ARG A 1 95 ? -27.975 -2.815 40.526 1.00 94.25 95 ARG A O 1
ATOM 737 N N . SER A 1 96 ? -29.139 -2.733 42.446 1.00 91.31 96 SER A N 1
ATOM 738 C CA . SER A 1 96 ? -30.144 -1.790 41.942 1.00 91.31 96 SER A CA 1
ATOM 739 C C . SER A 1 96 ? -29.458 -0.523 41.423 1.00 91.31 96 SER A C 1
ATOM 741 O O . SER A 1 96 ? -28.676 0.104 42.137 1.00 91.31 96 SER A O 1
ATOM 743 N N . GLY A 1 97 ? -29.704 -0.183 40.159 1.00 93.38 97 GLY A N 1
ATOM 744 C CA . GLY A 1 97 ? -29.091 0.975 39.520 1.00 93.38 97 GLY A CA 1
ATOM 745 C C . GLY A 1 97 ? -27.662 0.779 39.006 1.00 93.38 97 GLY A C 1
ATOM 746 O O . GLY A 1 97 ? -27.139 1.728 38.453 1.00 93.38 97 GLY A O 1
ATOM 747 N N . PHE A 1 98 ? -27.009 -0.387 39.115 1.00 97.50 98 PHE A N 1
ATOM 748 C CA . PHE A 1 98 ? -25.705 -0.619 38.465 1.00 97.50 98 PHE A CA 1
ATOM 749 C C . PHE A 1 98 ? -25.697 -1.905 37.642 1.00 97.50 98 PHE A C 1
ATOM 751 O O . PHE A 1 98 ? -25.798 -3.005 38.186 1.00 97.50 98 PHE A O 1
ATOM 758 N N . THR A 1 99 ? -25.530 -1.748 36.332 1.00 98.38 99 THR A N 1
ATOM 759 C CA . THR A 1 99 ? -25.387 -2.850 35.376 1.00 98.38 99 THR A CA 1
ATOM 760 C C . THR A 1 99 ? -24.014 -2.784 34.731 1.00 98.38 99 THR A C 1
ATOM 762 O O . THR A 1 99 ? -23.622 -1.733 34.224 1.00 98.38 99 THR A O 1
ATOM 765 N N . LEU A 1 100 ? -23.302 -3.906 34.729 1.00 98.25 100 LEU A N 1
ATOM 766 C CA . LEU A 1 100 ? -22.028 -4.095 34.050 1.00 98.25 100 LEU A CA 1
ATOM 767 C C . LEU A 1 100 ? -22.236 -5.042 32.869 1.00 98.25 100 LEU A C 1
ATOM 769 O O . LEU A 1 100 ? -22.654 -6.178 33.062 1.00 98.25 100 LEU A O 1
ATOM 773 N N . ASN A 1 101 ? -21.910 -4.601 31.659 1.00 98.50 101 ASN A N 1
ATOM 774 C CA . ASN A 1 101 ? -21.842 -5.471 30.490 1.00 98.50 101 ASN A CA 1
ATOM 775 C C . ASN A 1 101 ? -20.382 -5.752 30.169 1.00 98.50 101 ASN A C 1
ATOM 777 O O . ASN A 1 101 ? -19.562 -4.834 30.101 1.00 98.50 101 ASN A O 1
ATOM 781 N N . TYR A 1 102 ? -20.062 -7.009 29.919 1.00 98.19 102 TYR A N 1
ATOM 782 C CA . TYR A 1 102 ? -18.714 -7.428 29.583 1.00 98.19 102 TYR A CA 1
ATOM 783 C C . TYR A 1 102 ? -18.763 -8.493 28.500 1.00 98.19 102 TYR A C 1
ATOM 785 O O . TYR A 1 102 ? -19.714 -9.260 28.380 1.00 98.19 102 TYR A O 1
ATOM 793 N N . GLY A 1 103 ? -17.740 -8.516 27.662 1.00 98.44 103 GLY A N 1
ATOM 794 C CA . GLY A 1 103 ? -17.673 -9.468 26.575 1.00 98.44 103 GLY A CA 1
ATOM 795 C C . GLY A 1 103 ? -16.288 -9.563 25.977 1.00 98.44 103 GLY A C 1
ATOM 796 O O . GLY A 1 103 ? -15.440 -8.683 26.131 1.00 98.44 103 GLY A O 1
ATOM 797 N N . LEU A 1 104 ? -16.074 -10.657 25.267 1.00 98.38 104 LEU A N 1
ATOM 798 C CA . LEU A 1 104 ? -14.860 -10.931 24.530 1.00 98.38 104 LEU A CA 1
ATOM 799 C C . LEU A 1 104 ? -15.238 -11.404 23.138 1.00 98.38 104 LEU A C 1
ATOM 801 O O . LEU A 1 104 ? -16.034 -12.327 22.962 1.00 98.38 104 LEU A O 1
ATOM 805 N N . ARG A 1 105 ? -14.624 -10.786 22.139 1.00 97.75 105 ARG A N 1
ATOM 806 C CA . ARG A 1 105 ? -14.670 -11.255 20.763 1.00 97.75 105 ARG A CA 1
ATOM 807 C C . ARG A 1 105 ? -13.269 -11.653 20.327 1.00 97.75 105 ARG A C 1
ATOM 809 O O . ARG A 1 105 ? -12.313 -10.941 20.601 1.00 97.75 105 ARG A O 1
ATOM 816 N N . TYR A 1 106 ? -13.145 -12.784 19.655 1.00 97.69 106 TYR A N 1
ATOM 817 C CA . TYR A 1 106 ? -11.921 -13.186 18.976 1.00 97.69 106 TYR A CA 1
ATOM 818 C C . TYR A 1 106 ? -12.162 -13.125 17.476 1.00 97.69 106 TYR A C 1
ATOM 820 O O . TYR A 1 106 ? -13.162 -13.659 16.995 1.00 97.69 106 TYR A O 1
ATOM 828 N N . GLU A 1 107 ? -11.259 -12.479 16.745 1.00 96.00 107 GLU A N 1
ATOM 829 C CA . GLU A 1 107 ? -11.322 -12.376 15.290 1.00 96.00 107 GLU A CA 1
ATOM 830 C C . GLU A 1 107 ? -10.105 -13.049 14.650 1.00 96.00 107 GLU A C 1
ATOM 832 O O . GLU A 1 107 ? -8.970 -12.887 15.087 1.00 96.00 107 GLU A O 1
ATOM 837 N N . LEU A 1 108 ? -10.333 -13.801 13.582 1.00 94.56 108 LEU A N 1
ATOM 838 C CA . LEU A 1 108 ? -9.296 -14.415 12.771 1.00 94.56 108 LEU A CA 1
ATOM 839 C C . LEU A 1 108 ? -9.501 -13.984 11.322 1.00 94.56 108 LEU A C 1
ATOM 841 O O . LEU A 1 108 ? -10.394 -14.465 10.620 1.00 94.56 108 LEU A O 1
ATOM 845 N N . ASP A 1 109 ? -8.649 -13.058 10.902 1.00 92.25 109 ASP A N 1
ATOM 846 C CA . ASP A 1 109 ? -8.605 -12.525 9.551 1.00 92.25 109 ASP A CA 1
ATOM 847 C C . ASP A 1 109 ? -7.564 -13.293 8.730 1.00 92.25 109 ASP A C 1
ATOM 849 O O . ASP A 1 109 ? -6.398 -12.896 8.645 1.00 92.25 109 ASP A O 1
ATOM 853 N N . SER A 1 110 ? -7.969 -14.441 8.183 1.00 90.56 110 SER A N 1
ATOM 854 C CA . SER A 1 110 ? -7.054 -15.339 7.484 1.00 90.56 110 SER A CA 1
ATOM 855 C C . SER A 1 110 ? -6.464 -14.678 6.243 1.00 90.56 110 SER A C 1
ATOM 857 O O . SER A 1 110 ? -7.169 -14.260 5.325 1.00 90.56 110 SER A O 1
ATOM 859 N N . GLN A 1 111 ? -5.140 -14.621 6.221 1.00 87.12 111 GLN A N 1
ATOM 860 C CA . GLN A 1 111 ? -4.334 -14.180 5.097 1.00 87.12 111 GLN A CA 1
ATOM 861 C C . GLN A 1 111 ? -3.809 -15.393 4.332 1.00 87.12 111 GLN A C 1
ATOM 863 O O . GLN A 1 111 ? -3.536 -16.443 4.915 1.00 87.12 111 GLN A O 1
ATOM 868 N N . VAL A 1 112 ? -3.663 -15.220 3.025 1.00 74.50 112 VAL A N 1
ATOM 869 C CA . VAL A 1 112 ? -3.079 -16.187 2.095 1.00 74.50 112 VAL A CA 1
ATOM 870 C C . VAL A 1 112 ? -2.035 -15.460 1.252 1.00 74.50 112 VAL A C 1
ATOM 872 O O . VAL A 1 112 ? -2.106 -14.240 1.077 1.00 74.50 112 VAL A O 1
ATOM 875 N N . GLY A 1 113 ? -1.050 -16.199 0.748 1.00 74.25 113 GLY A N 1
ATOM 876 C CA . GLY A 1 113 ? 0.048 -15.620 -0.020 1.00 74.25 113 GLY A CA 1
ATOM 877 C C . GLY A 1 113 ? 1.093 -14.931 0.873 1.00 74.25 113 GLY A C 1
ATOM 878 O O . GLY A 1 113 ? 1.513 -15.524 1.865 1.00 74.25 113 GLY A O 1
ATOM 879 N N . PRO A 1 114 ? 1.564 -13.719 0.529 1.00 75.94 114 PRO A N 1
ATOM 880 C CA . PRO A 1 114 ? 2.788 -13.143 1.096 1.00 75.94 114 PRO A CA 1
ATOM 881 C C . PRO A 1 114 ? 2.626 -12.515 2.492 1.00 75.94 114 PRO A C 1
ATOM 883 O O . PRO A 1 114 ? 3.599 -12.017 3.056 1.00 75.94 114 PRO A O 1
ATOM 886 N N . LEU A 1 115 ? 1.413 -12.507 3.053 1.00 85.12 115 LEU A N 1
ATOM 887 C CA . LEU A 1 115 ? 1.143 -12.008 4.401 1.00 85.12 115 LEU A CA 1
ATOM 888 C C . LEU A 1 115 ? 0.795 -13.156 5.342 1.00 85.12 115 LEU A C 1
ATOM 890 O O . LEU A 1 115 ? -0.022 -14.021 5.024 1.00 85.12 115 LEU A O 1
ATOM 894 N N . ASN A 1 116 ? 1.359 -13.112 6.547 1.00 87.81 116 ASN A N 1
ATOM 895 C CA . ASN A 1 116 ? 1.028 -14.059 7.600 1.00 87.81 116 ASN A CA 1
ATOM 896 C C . ASN A 1 116 ? -0.306 -13.707 8.267 1.00 87.81 116 ASN A C 1
ATOM 898 O O . ASN A 1 116 ? -0.627 -12.542 8.499 1.00 87.81 116 ASN A O 1
ATOM 902 N N . THR A 1 117 ? -1.071 -14.735 8.637 1.00 90.81 117 THR A N 1
ATOM 903 C CA . THR A 1 117 ? -2.288 -14.549 9.436 1.00 90.81 117 THR A CA 1
ATOM 904 C C . THR A 1 117 ? -1.914 -14.199 10.874 1.00 90.81 117 THR A C 1
ATOM 906 O O . THR A 1 117 ? -1.341 -15.027 11.588 1.00 90.81 117 THR A O 1
ATOM 909 N N . TYR A 1 118 ? -2.290 -13.004 11.329 1.00 92.25 118 TYR A N 1
ATOM 910 C CA . TYR A 1 118 ? -2.154 -12.622 12.730 1.00 92.25 118 TYR A CA 1
ATOM 911 C C . TYR A 1 118 ? -3.286 -13.234 13.570 1.00 92.25 118 TYR A C 1
ATOM 913 O O . TYR A 1 118 ? -4.463 -13.110 13.243 1.00 92.25 118 TYR A O 1
ATOM 921 N N . LYS A 1 119 ? -2.922 -13.928 14.654 1.00 93.12 119 LYS A N 1
ATOM 922 C CA . LYS A 1 119 ? -3.835 -14.785 15.441 1.00 93.12 119 LYS A CA 1
ATOM 923 C C . LYS A 1 119 ? -4.170 -14.237 16.831 1.00 93.12 119 LYS A C 1
ATOM 925 O O . LYS A 1 119 ? -4.642 -14.982 17.678 1.00 93.12 119 LYS A O 1
ATOM 930 N N . LYS A 1 120 ? -3.850 -12.974 17.127 1.00 94.00 120 LYS A N 1
ATOM 931 C CA . LYS A 1 120 ? -3.999 -12.403 18.483 1.00 94.00 120 LYS A CA 1
ATOM 932 C C . LYS A 1 120 ? -4.981 -11.230 18.531 1.00 94.00 120 LYS A C 1
ATOM 934 O O . LYS A 1 120 ? -4.807 -10.325 19.342 1.00 94.00 120 LYS A O 1
ATOM 939 N N . ASN A 1 121 ? -5.999 -11.236 17.671 1.00 96.19 121 ASN A N 1
ATOM 940 C CA . ASN A 1 121 ? -7.038 -10.204 17.666 1.00 96.19 121 ASN A CA 1
ATOM 941 C C . ASN A 1 121 ? -8.110 -10.529 18.716 1.00 96.19 121 ASN A C 1
ATOM 943 O O . ASN A 1 121 ? -9.206 -10.995 18.398 1.00 96.19 121 ASN A O 1
ATOM 947 N N . PHE A 1 122 ? -7.765 -10.310 19.985 1.00 97.38 122 PHE A N 1
ATOM 948 C CA . PHE A 1 122 ? -8.696 -10.390 21.108 1.00 97.38 122 PHE A CA 1
ATOM 949 C C . PHE A 1 122 ? -9.289 -9.007 21.370 1.00 97.38 122 PHE A C 1
ATOM 951 O O . PHE A 1 122 ? -8.573 -8.066 21.699 1.00 97.38 122 PHE A O 1
ATOM 958 N N . ALA A 1 123 ? -10.599 -8.892 21.209 1.00 98.00 123 ALA A N 1
ATOM 959 C CA . ALA A 1 123 ? -11.381 -7.669 21.302 1.00 98.00 123 ALA A CA 1
ATOM 960 C C . ALA A 1 123 ? -12.262 -7.701 22.566 1.00 98.00 123 ALA A C 1
ATOM 962 O O . ALA A 1 123 ? -13.460 -8.002 22.469 1.00 98.00 123 ALA A O 1
ATOM 963 N N . PRO A 1 124 ? -11.689 -7.461 23.764 1.00 98.19 124 PRO A N 1
ATOM 964 C CA . PRO A 1 124 ? -12.470 -7.306 24.983 1.00 98.19 124 PRO A CA 1
ATOM 965 C C . PRO A 1 124 ? -13.318 -6.037 24.916 1.00 98.19 124 PRO A C 1
ATOM 967 O O . PRO A 1 124 ? -12.938 -5.038 24.295 1.00 98.19 124 PRO A O 1
ATOM 970 N N . ARG A 1 125 ? -14.474 -6.086 25.572 1.00 97.69 125 ARG A N 1
ATOM 971 C CA . ARG A 1 125 ? -15.418 -4.977 25.689 1.00 97.69 125 ARG A CA 1
ATOM 972 C C . ARG A 1 125 ? -15.971 -4.958 27.102 1.00 97.69 125 ARG A C 1
ATOM 974 O O . ARG A 1 125 ? -16.363 -5.995 27.629 1.00 97.69 125 ARG A O 1
ATOM 981 N N . LEU A 1 126 ? -16.010 -3.777 27.692 1.00 98.38 126 LEU A N 1
ATOM 982 C CA . LEU A 1 126 ? -16.554 -3.533 29.017 1.00 98.38 126 LEU A CA 1
ATOM 983 C C . LEU A 1 126 ? -17.389 -2.261 28.954 1.00 98.38 126 LEU A C 1
ATOM 985 O O . LEU A 1 126 ? -16.959 -1.267 28.377 1.00 98.38 126 LEU A O 1
ATOM 989 N N . SER A 1 127 ? -18.574 -2.270 29.541 1.00 98.38 127 SER A N 1
ATOM 990 C CA . SER A 1 127 ? -19.382 -1.066 29.708 1.00 98.38 127 SER A CA 1
ATOM 991 C C . SER A 1 127 ? -20.216 -1.151 30.968 1.00 98.38 127 SER A C 1
ATOM 993 O O . SER A 1 127 ? -20.467 -2.234 31.485 1.00 98.38 127 SER A O 1
ATOM 995 N N . PHE A 1 128 ? -20.655 -0.008 31.466 1.00 98.44 128 PHE A N 1
ATOM 996 C CA . PHE A 1 128 ? -21.526 0.070 32.620 1.00 98.44 128 PHE A CA 1
ATOM 997 C C . PHE A 1 128 ? -22.610 1.122 32.409 1.00 98.44 128 PHE A C 1
ATOM 999 O O . PHE A 1 128 ? -22.428 2.099 31.679 1.00 98.44 128 PHE A O 1
ATOM 1006 N N . ALA A 1 129 ? -23.727 0.921 33.096 1.00 98.00 129 ALA A N 1
ATOM 1007 C CA . ALA A 1 129 ? -24.768 1.911 33.295 1.00 98.00 129 ALA A CA 1
ATOM 1008 C C . ALA A 1 129 ? -25.044 2.013 34.794 1.00 98.00 129 ALA A C 1
ATOM 1010 O O . ALA A 1 129 ? -25.276 0.999 35.458 1.00 98.00 129 ALA A O 1
ATOM 1011 N N . TRP A 1 130 ? -24.986 3.231 35.319 1.00 97.94 130 TRP A N 1
ATOM 1012 C CA . TRP A 1 130 ? -25.073 3.502 36.742 1.00 97.94 130 TRP A CA 1
ATOM 1013 C C . TRP A 1 130 ? -26.043 4.643 37.036 1.00 97.94 130 TRP A C 1
ATOM 1015 O O . TRP A 1 130 ? -25.889 5.732 36.499 1.00 97.94 130 TRP A O 1
ATOM 1025 N N . ASP A 1 131 ? -27.001 4.407 37.920 1.00 97.50 131 ASP A N 1
ATOM 1026 C CA . ASP A 1 131 ? -27.771 5.416 38.634 1.00 97.50 131 ASP A CA 1
ATOM 1027 C C . ASP A 1 131 ? -27.080 5.686 39.988 1.00 97.50 131 ASP A C 1
ATOM 1029 O O . ASP A 1 131 ? -27.194 4.876 40.918 1.00 97.50 131 ASP A O 1
ATOM 1033 N N . PRO A 1 132 ? -26.293 6.772 40.109 1.00 94.44 132 PRO A N 1
ATOM 1034 C CA . PRO A 1 132 ? -25.489 7.041 41.298 1.00 94.44 132 PRO A CA 1
ATOM 1035 C C . PRO A 1 132 ? -26.303 7.487 42.511 1.00 94.44 132 PRO A C 1
ATOM 1037 O O . PRO A 1 132 ? -25.826 7.344 43.635 1.00 94.44 132 PRO A O 1
ATOM 1040 N N . VAL A 1 133 ? -27.508 8.016 42.293 1.00 92.56 133 VAL A N 1
ATOM 1041 C CA . VAL A 1 133 ? -28.367 8.607 43.332 1.00 92.56 133 VAL A CA 1
ATOM 1042 C C . VAL A 1 133 ? -29.634 7.790 43.589 1.00 92.56 133 VAL A C 1
ATOM 1044 O O . VAL A 1 133 ? -30.365 8.095 44.524 1.00 92.56 133 VAL A O 1
ATOM 1047 N N . SER A 1 134 ? -29.864 6.724 42.812 1.00 91.62 134 SER A N 1
ATOM 1048 C CA . SER A 1 134 ? -31.033 5.837 42.914 1.00 91.62 134 SER A CA 1
ATOM 1049 C C . SER A 1 134 ? -32.374 6.569 42.771 1.00 91.62 134 SER A C 1
ATOM 1051 O O . SER A 1 134 ? -33.394 6.097 43.267 1.00 91.62 134 SER A O 1
ATOM 1053 N N . ASP A 1 135 ? -32.370 7.730 42.110 1.00 91.75 135 ASP A N 1
ATOM 1054 C CA . ASP A 1 135 ? -33.560 8.548 41.858 1.00 91.75 135 ASP A CA 1
ATOM 1055 C C . ASP A 1 135 ? -34.127 8.343 40.445 1.00 91.75 135 ASP A C 1
ATOM 1057 O O . ASP A 1 135 ? -35.144 8.945 40.102 1.00 91.75 135 ASP A O 1
ATOM 1061 N N . HIS A 1 136 ? -33.463 7.513 39.629 1.00 91.69 136 HIS A N 1
ATOM 1062 C CA . HIS A 1 136 ? -33.764 7.233 38.223 1.00 91.69 136 HIS A CA 1
ATOM 1063 C C . HIS A 1 136 ? -33.771 8.464 37.305 1.00 91.69 136 HIS A C 1
ATOM 1065 O O . HIS A 1 136 ? -34.198 8.379 36.155 1.00 91.69 136 HIS A O 1
ATOM 1071 N N . LYS A 1 137 ? -33.263 9.603 37.785 1.00 95.00 137 LYS A N 1
ATOM 1072 C CA . LYS A 1 137 ? -33.148 10.859 37.035 1.00 95.00 137 LYS A CA 1
ATOM 1073 C C . LYS A 1 137 ? -31.733 11.117 36.568 1.00 95.00 137 LYS A C 1
ATOM 1075 O O . LYS A 1 137 ? -31.558 11.917 35.657 1.00 95.00 137 LYS A O 1
ATOM 1080 N N . THR A 1 138 ? -30.735 10.487 37.184 1.00 96.62 138 THR A N 1
ATOM 1081 C CA . THR A 1 138 ? -29.332 10.600 36.773 1.00 96.62 138 THR A CA 1
ATOM 1082 C C . THR A 1 138 ? -28.814 9.251 36.306 1.00 96.62 138 THR A C 1
ATOM 1084 O O . THR A 1 138 ? -28.915 8.263 37.024 1.00 96.62 138 THR A O 1
ATOM 1087 N N . VAL A 1 139 ? -28.201 9.213 35.126 1.00 97.50 139 VAL A N 1
ATOM 1088 C CA . VAL A 1 139 ? -27.533 8.019 34.612 1.00 97.50 139 VAL A CA 1
ATOM 1089 C C . VAL A 1 139 ? -26.136 8.368 34.125 1.00 97.50 139 VAL A C 1
ATOM 1091 O O . VAL A 1 139 ? -25.934 9.291 33.340 1.00 97.50 139 VAL A O 1
ATOM 1094 N N . VAL A 1 140 ? -25.158 7.605 34.595 1.00 98.31 140 VAL A N 1
ATOM 1095 C CA . VAL A 1 140 ? -23.781 7.621 34.117 1.00 98.31 140 VAL A CA 1
ATOM 1096 C C . VAL A 1 140 ? -23.570 6.362 33.294 1.00 98.31 140 VAL A C 1
ATOM 1098 O O . VAL A 1 140 ? -23.815 5.250 33.762 1.00 98.31 140 VAL A O 1
ATOM 1101 N N . ARG A 1 141 ? -23.126 6.528 32.053 1.00 98.25 141 ARG A N 1
ATOM 1102 C CA . ARG A 1 141 ? -22.820 5.430 31.137 1.00 98.25 141 ARG A CA 1
ATOM 1103 C C . ARG A 1 141 ? -21.360 5.523 30.753 1.00 98.25 141 ARG A C 1
ATOM 1105 O O . ARG A 1 141 ? -20.873 6.601 30.429 1.00 98.25 141 ARG A O 1
ATOM 1112 N N . GLY A 1 142 ? -20.662 4.403 30.766 1.00 98.50 142 GLY A N 1
ATOM 1113 C CA . GLY A 1 142 ? -19.274 4.366 30.340 1.00 98.50 142 GLY A CA 1
ATOM 1114 C C . GLY A 1 142 ? -18.943 3.060 29.657 1.00 98.50 142 GLY A C 1
ATOM 1115 O O . GLY A 1 142 ? -19.602 2.048 29.879 1.00 98.50 142 GLY A O 1
ATOM 1116 N N . GLY A 1 143 ? -17.923 3.074 28.813 1.00 98.50 143 GLY A N 1
ATOM 1117 C CA . GLY A 1 143 ? -17.479 1.870 28.135 1.00 98.50 143 GLY A CA 1
ATOM 1118 C C . GLY A 1 143 ? -16.098 2.007 27.535 1.00 98.50 143 GLY A C 1
ATOM 1119 O O . GLY A 1 143 ? -15.635 3.109 27.255 1.00 98.50 143 GLY A O 1
ATOM 1120 N N . TYR A 1 144 ? -15.455 0.862 27.356 1.00 98.69 144 TYR A N 1
ATOM 1121 C CA . TYR A 1 144 ? -14.178 0.701 26.689 1.00 98.69 144 TYR A CA 1
ATOM 1122 C C . TYR A 1 144 ? -14.198 -0.584 25.862 1.00 98.69 144 TYR A C 1
ATOM 1124 O O . TYR A 1 144 ? -14.703 -1.622 26.302 1.00 98.69 144 TYR A O 1
ATOM 1132 N N . GLY A 1 145 ? -13.620 -0.537 24.669 1.00 98.38 145 GLY A N 1
ATOM 1133 C CA . GLY A 1 145 ? -13.464 -1.714 23.833 1.00 98.38 145 GLY A CA 1
ATOM 1134 C C . GLY A 1 145 ? -12.298 -1.602 22.867 1.00 98.38 145 GLY A C 1
ATOM 1135 O O . GLY A 1 145 ? -11.899 -0.512 22.456 1.00 98.38 145 GLY A O 1
ATOM 1136 N N . ILE A 1 146 ? -11.778 -2.764 22.486 1.00 98.25 146 ILE A N 1
ATOM 1137 C CA . ILE A 1 146 ? -10.794 -2.902 21.416 1.00 98.25 146 ILE A CA 1
ATOM 1138 C C . ILE A 1 146 ? -11.499 -3.437 20.171 1.00 98.25 146 ILE A C 1
ATOM 1140 O O . ILE A 1 146 ? -12.268 -4.397 20.242 1.00 98.25 146 ILE A O 1
ATOM 1144 N N . PHE A 1 147 ? -11.215 -2.831 19.024 1.00 97.00 147 PHE A N 1
ATOM 1145 C CA . PHE A 1 147 ? -11.790 -3.187 17.734 1.00 97.00 147 PHE A CA 1
ATOM 1146 C C . PHE A 1 147 ? -10.676 -3.356 16.707 1.00 97.00 147 PHE A C 1
ATOM 1148 O O . PHE A 1 147 ? -9.746 -2.551 16.662 1.00 97.00 147 PHE A O 1
ATOM 1155 N N . TYR A 1 148 ? -10.776 -4.388 15.876 1.00 96.69 148 TYR A N 1
ATOM 1156 C CA . TYR A 1 148 ? -9.829 -4.640 14.797 1.00 96.69 148 TYR A CA 1
ATOM 1157 C C . TYR A 1 148 ? -10.484 -4.364 13.452 1.00 96.69 148 TYR A C 1
ATOM 1159 O O . TYR A 1 148 ? -11.675 -4.606 13.264 1.00 96.69 148 TYR A O 1
ATOM 1167 N N . SER A 1 149 ? -9.689 -3.861 12.514 1.00 93.62 149 SER A N 1
ATOM 1168 C CA . SER A 1 149 ? -10.070 -3.809 11.109 1.00 93.62 149 SER A CA 1
ATOM 1169 C C . SER A 1 149 ? -9.401 -4.961 10.361 1.00 93.62 149 SER A C 1
ATOM 1171 O O . SER A 1 149 ? -8.217 -5.239 10.591 1.00 93.62 149 SER A O 1
ATOM 1173 N N . PRO A 1 150 ? -10.103 -5.646 9.447 1.00 90.69 150 PRO A N 1
ATOM 1174 C CA . PRO A 1 150 ? -9.456 -6.595 8.561 1.00 90.69 150 PRO A CA 1
ATOM 1175 C C . PRO A 1 150 ? -8.350 -5.938 7.721 1.00 90.69 150 PRO A C 1
ATOM 1177 O O . PRO A 1 150 ? -8.424 -4.761 7.371 1.00 90.69 150 PRO A O 1
ATOM 1180 N N . VAL A 1 151 ? -7.337 -6.715 7.343 1.00 89.94 151 VAL A N 1
ATOM 1181 C CA . VAL A 1 151 ? -6.303 -6.286 6.403 1.00 89.94 151 VAL A CA 1
ATOM 1182 C C . VAL A 1 151 ? -6.953 -6.021 5.050 1.00 89.94 151 VAL A C 1
ATOM 1184 O O . VAL A 1 151 ? -7.584 -6.903 4.446 1.00 89.94 151 VAL A O 1
ATOM 1187 N N . TYR A 1 152 ? -6.781 -4.792 4.572 1.00 87.69 152 TYR A N 1
ATOM 1188 C CA . TYR A 1 152 ? -7.314 -4.357 3.294 1.00 87.69 152 TYR A CA 1
ATOM 1189 C C . TYR A 1 152 ? -6.754 -5.218 2.159 1.00 87.69 152 TYR A C 1
ATOM 1191 O O . TYR A 1 152 ? -5.555 -5.480 2.109 1.00 87.69 152 TYR A O 1
ATOM 1199 N N . PHE A 1 153 ? -7.625 -5.699 1.267 1.00 85.75 153 PHE A N 1
ATOM 1200 C CA . PHE A 1 153 ? -7.253 -6.689 0.248 1.00 85.75 153 PHE A CA 1
ATOM 1201 C C . PHE A 1 153 ? -6.188 -6.194 -0.731 1.00 85.75 153 PHE A C 1
ATOM 1203 O O . PHE A 1 153 ? -5.394 -7.004 -1.200 1.00 85.75 153 PHE A O 1
ATOM 1210 N N . GLN A 1 154 ? -6.121 -4.883 -0.978 1.00 85.50 154 GLN A N 1
ATOM 1211 C CA . GLN A 1 154 ? -5.109 -4.311 -1.865 1.00 85.50 154 GLN A CA 1
ATOM 1212 C C . GLN A 1 154 ? -3.679 -4.517 -1.349 1.00 85.50 154 GLN A C 1
ATOM 1214 O O . GLN A 1 154 ? -2.760 -4.595 -2.149 1.00 85.50 154 GLN A O 1
ATOM 1219 N N . ILE A 1 155 ? -3.472 -4.675 -0.036 1.00 87.56 155 ILE A N 1
ATOM 1220 C CA . ILE A 1 155 ? -2.129 -4.875 0.526 1.00 87.56 155 ILE A CA 1
ATOM 1221 C C . ILE A 1 155 ? -1.529 -6.215 0.061 1.00 87.56 155 ILE A C 1
ATOM 1223 O O . ILE A 1 155 ? -0.490 -6.198 -0.595 1.00 87.56 155 ILE A O 1
ATOM 1227 N N . PRO A 1 156 ? -2.139 -7.388 0.336 1.00 87.19 156 PRO A N 1
ATOM 1228 C CA . PRO A 1 156 ? -1.626 -8.643 -0.203 1.00 87.19 156 PRO A CA 1
ATOM 1229 C C . PRO A 1 156 ? -1.714 -8.721 -1.731 1.00 87.19 156 PRO A C 1
ATOM 1231 O O . PRO A 1 156 ? -0.899 -9.433 -2.310 1.00 87.19 156 PRO A O 1
ATOM 1234 N N . ALA A 1 157 ? -2.650 -8.004 -2.371 1.00 87.19 157 ALA A N 1
ATOM 1235 C CA . ALA A 1 157 ? -2.724 -7.921 -3.830 1.00 87.19 157 ALA A CA 1
ATOM 1236 C C . ALA A 1 157 ? -1.443 -7.318 -4.412 1.00 87.19 157 ALA A C 1
ATOM 1238 O O . ALA A 1 157 ? -0.726 -8.012 -5.120 1.00 87.19 157 ALA A O 1
ATOM 1239 N N . VAL A 1 158 ? -1.080 -6.101 -3.996 1.00 87.56 158 VAL A N 1
ATOM 1240 C CA . VAL A 1 158 ? 0.132 -5.401 -4.451 1.00 87.56 158 VAL A CA 1
ATOM 1241 C C . VAL A 1 158 ? 1.388 -6.227 -4.180 1.00 87.56 158 VAL A C 1
ATOM 1243 O O . VAL A 1 158 ? 2.248 -6.349 -5.046 1.00 87.56 158 VAL A O 1
ATOM 1246 N N . VAL A 1 159 ? 1.492 -6.854 -3.004 1.00 87.81 159 VAL A N 1
ATOM 1247 C CA . VAL A 1 159 ? 2.661 -7.682 -2.668 1.00 87.81 159 VAL A CA 1
ATOM 1248 C C . VAL A 1 159 ? 2.744 -8.946 -3.531 1.00 87.81 159 VAL A C 1
ATOM 1250 O O . VAL A 1 159 ? 3.841 -9.406 -3.824 1.00 87.81 159 VAL A O 1
ATOM 1253 N N . LYS A 1 160 ? 1.621 -9.546 -3.934 1.00 87.00 160 LYS A N 1
ATOM 1254 C CA . LYS A 1 160 ? 1.636 -10.738 -4.794 1.00 87.00 160 LYS A CA 1
ATOM 1255 C C . LYS A 1 160 ? 1.804 -10.379 -6.271 1.00 87.00 160 LYS A C 1
ATOM 1257 O O . LYS A 1 160 ? 2.559 -11.050 -6.968 1.00 87.00 160 LYS A O 1
ATOM 1262 N N . GLU A 1 161 ? 1.135 -9.325 -6.723 1.00 88.06 161 GLU A N 1
ATOM 1263 C CA . GLU A 1 161 ? 1.186 -8.826 -8.095 1.00 88.06 161 GLU A CA 1
ATOM 1264 C C . GLU A 1 161 ? 2.578 -8.287 -8.446 1.00 88.06 161 GLU A C 1
ATOM 1266 O O . GLU A 1 161 ? 3.152 -8.682 -9.459 1.00 88.06 161 GLU A O 1
ATOM 1271 N N . LEU A 1 162 ? 3.143 -7.441 -7.578 1.00 88.50 162 LEU A N 1
ATOM 1272 C CA . LEU A 1 162 ? 4.409 -6.730 -7.792 1.00 88.50 162 LEU A CA 1
ATOM 1273 C C . LEU A 1 162 ? 5.564 -7.265 -6.926 1.00 88.50 162 LEU A C 1
ATOM 1275 O O . LEU A 1 162 ? 6.622 -6.645 -6.838 1.00 88.50 162 LEU A O 1
ATOM 1279 N N . GLY A 1 163 ? 5.378 -8.396 -6.248 1.00 89.00 163 GLY A N 1
ATOM 1280 C CA . GLY A 1 163 ? 6.448 -9.086 -5.527 1.00 89.00 163 GLY A CA 1
ATOM 1281 C C . GLY A 1 163 ? 7.140 -10.157 -6.367 1.00 89.00 163 GLY A C 1
ATOM 1282 O O . GLY A 1 163 ? 6.759 -10.456 -7.498 1.00 89.00 163 GLY A O 1
ATOM 1283 N N . ASN A 1 164 ? 8.162 -10.780 -5.778 1.00 89.19 164 ASN A N 1
ATOM 1284 C CA . ASN A 1 164 ? 8.804 -11.976 -6.321 1.00 89.19 164 ASN A CA 1
ATOM 1285 C C . ASN A 1 164 ? 8.518 -13.170 -5.403 1.00 89.19 164 ASN A C 1
ATOM 1287 O O . ASN A 1 164 ? 9.066 -13.259 -4.303 1.00 89.19 164 ASN A O 1
ATOM 1291 N N . VAL A 1 165 ? 7.664 -14.086 -5.856 1.00 85.19 165 VAL A N 1
ATOM 1292 C CA . VAL A 1 165 ? 7.278 -15.294 -5.121 1.00 85.19 165 VAL A CA 1
ATOM 1293 C C . VAL A 1 165 ? 7.897 -16.499 -5.820 1.00 85.19 165 VAL A C 1
ATOM 1295 O O . VAL A 1 165 ? 7.487 -16.863 -6.917 1.00 85.19 165 VAL A O 1
ATOM 1298 N N . ASN A 1 166 ? 8.896 -17.123 -5.189 1.00 86.12 166 ASN A N 1
ATOM 1299 C CA . ASN A 1 166 ? 9.602 -18.302 -5.716 1.00 86.12 166 ASN A CA 1
ATOM 1300 C C . ASN A 1 166 ? 10.160 -18.120 -7.144 1.00 86.12 166 ASN A C 1
ATOM 1302 O O . ASN A 1 166 ? 10.118 -19.042 -7.955 1.00 86.12 166 ASN A O 1
ATOM 1306 N N . GLY A 1 167 ? 10.676 -16.929 -7.464 1.00 87.00 167 GLY A N 1
ATOM 1307 C CA . GLY A 1 167 ? 11.233 -16.629 -8.787 1.00 87.00 167 GLY A CA 1
ATOM 1308 C C . GLY A 1 167 ? 10.184 -16.262 -9.841 1.00 87.00 167 GLY A C 1
ATOM 1309 O O . GLY A 1 167 ? 10.519 -16.216 -11.025 1.00 87.00 167 GLY A O 1
ATOM 1310 N N . VAL A 1 168 ? 8.937 -16.012 -9.431 1.00 89.62 168 VAL A N 1
ATOM 1311 C CA . VAL A 1 168 ? 7.832 -15.600 -10.300 1.00 89.62 168 VAL A CA 1
ATOM 1312 C C . VAL A 1 168 ? 7.290 -14.240 -9.857 1.00 89.62 168 VAL A C 1
ATOM 1314 O O . VAL A 1 168 ? 7.059 -13.998 -8.673 1.00 89.62 168 VAL A O 1
ATOM 1317 N N . ARG A 1 169 ? 7.064 -13.363 -10.835 1.00 90.81 169 ARG A N 1
ATOM 1318 C CA . ARG A 1 169 ? 6.449 -12.039 -10.716 1.00 90.81 169 ARG A CA 1
ATOM 1319 C C . ARG A 1 169 ? 5.180 -12.036 -11.555 1.00 90.81 169 ARG A C 1
ATOM 1321 O O . ARG A 1 169 ? 5.244 -12.279 -12.762 1.00 90.81 169 ARG A O 1
ATOM 1328 N N . GLN A 1 170 ? 4.032 -11.763 -10.949 1.00 90.81 170 GLN A N 1
ATOM 1329 C CA . GLN A 1 170 ? 2.778 -11.706 -11.700 1.00 90.81 170 GLN A CA 1
ATOM 1330 C C . GLN A 1 170 ? 2.751 -10.488 -12.640 1.00 90.81 170 GLN A C 1
ATOM 1332 O O . GLN A 1 170 ? 2.360 -10.624 -13.799 1.00 90.81 170 GLN A O 1
ATOM 1337 N N . ILE A 1 171 ? 3.271 -9.350 -12.182 1.00 91.38 171 ILE A N 1
ATOM 1338 C CA . ILE A 1 171 ? 3.541 -8.154 -12.974 1.00 91.38 171 ILE A CA 1
ATOM 1339 C C . ILE A 1 171 ? 5.046 -7.884 -12.912 1.00 91.38 171 ILE A C 1
ATOM 1341 O O . ILE A 1 171 ? 5.622 -7.672 -11.847 1.00 91.38 171 ILE A O 1
ATOM 1345 N N . ALA A 1 172 ? 5.703 -7.898 -14.068 1.00 91.38 172 ALA A N 1
ATOM 1346 C CA . ALA A 1 172 ? 7.085 -7.469 -14.203 1.00 91.38 172 ALA A CA 1
ATOM 1347 C C . ALA A 1 172 ? 7.096 -5.953 -14.430 1.00 91.38 172 ALA A C 1
ATOM 1349 O O . ALA A 1 172 ? 6.877 -5.507 -15.557 1.00 91.38 172 ALA A O 1
ATOM 1350 N N . ASN A 1 173 ? 7.291 -5.184 -13.356 1.00 90.31 173 ASN A N 1
ATOM 1351 C CA . ASN A 1 173 ? 7.451 -3.733 -13.424 1.00 90.31 173 ASN A CA 1
ATOM 1352 C C . ASN A 1 173 ? 8.932 -3.368 -13.583 1.00 90.31 173 ASN A C 1
ATOM 1354 O O . ASN A 1 173 ? 9.774 -3.798 -12.787 1.00 90.31 173 ASN A O 1
ATOM 1358 N N . THR A 1 174 ? 9.232 -2.595 -14.623 1.00 89.25 174 THR A N 1
ATOM 1359 C CA . THR A 1 174 ? 10.563 -2.059 -14.894 1.00 89.25 174 THR A CA 1
ATOM 1360 C C . THR A 1 174 ? 10.567 -0.551 -14.695 1.00 89.25 174 THR A C 1
ATOM 1362 O O . THR A 1 174 ? 9.716 0.143 -15.239 1.00 89.25 174 THR A O 1
ATOM 1365 N N . LEU A 1 175 ? 11.563 -0.057 -13.966 1.00 90.25 175 LEU A N 1
ATOM 1366 C CA . LEU A 1 175 ? 11.877 1.352 -13.776 1.00 90.25 175 LEU A CA 1
ATOM 1367 C C . LEU A 1 175 ? 13.294 1.606 -14.292 1.00 90.25 175 LEU A C 1
ATOM 1369 O O . LEU A 1 175 ? 14.271 1.092 -13.749 1.00 90.25 175 LEU A O 1
ATOM 1373 N N . VAL A 1 176 ? 13.409 2.419 -15.335 1.00 91.38 176 VAL A N 1
ATOM 1374 C CA . VAL A 1 176 ? 14.690 2.834 -15.909 1.00 91.38 176 VAL A CA 1
ATOM 1375 C C . VAL A 1 176 ? 14.848 4.319 -15.660 1.00 91.38 176 VAL A C 1
ATOM 1377 O O . VAL A 1 176 ? 14.015 5.103 -16.096 1.00 91.38 176 VAL A O 1
ATOM 1380 N N . THR A 1 177 ? 15.897 4.721 -14.952 1.00 90.12 177 THR A N 1
ATOM 1381 C CA . THR A 1 177 ? 16.151 6.139 -14.658 1.00 90.12 177 THR A CA 1
ATOM 1382 C C . THR A 1 177 ? 17.025 6.781 -15.732 1.00 90.12 177 THR A C 1
ATOM 1384 O O . THR A 1 177 ? 17.643 6.085 -16.542 1.00 90.12 177 THR A O 1
ATOM 1387 N N . VAL A 1 178 ? 17.147 8.107 -15.701 1.00 87.69 178 VAL A N 1
ATOM 1388 C CA . VAL A 1 178 ? 18.075 8.851 -16.567 1.00 87.69 178 VAL A CA 1
ATOM 1389 C C . VAL A 1 178 ? 19.539 8.549 -16.244 1.00 87.69 178 VAL A C 1
ATOM 1391 O O . VAL A 1 178 ? 20.392 8.611 -17.120 1.00 87.69 178 VAL A O 1
ATOM 1394 N N . LEU A 1 179 ? 19.823 8.143 -15.002 1.00 84.25 179 LEU A N 1
ATOM 1395 C CA . LEU A 1 179 ? 21.134 7.634 -14.588 1.00 84.25 179 LEU A CA 1
ATOM 1396 C C . LEU A 1 179 ? 21.353 6.168 -15.002 1.00 84.25 179 LEU A C 1
ATOM 1398 O O . LEU A 1 179 ? 22.451 5.638 -14.847 1.00 84.25 179 LEU A O 1
ATOM 1402 N N . GLY A 1 180 ? 20.321 5.529 -15.556 1.00 77.31 180 GLY A N 1
ATOM 1403 C CA . GLY A 1 180 ? 20.375 4.209 -16.161 1.00 77.31 180 GLY A CA 1
ATOM 1404 C C . GLY A 1 180 ? 19.832 3.074 -15.297 1.00 77.31 180 GLY A C 1
ATOM 1405 O O . GLY A 1 180 ? 19.737 3.149 -14.072 1.00 77.31 180 GLY A O 1
ATOM 1406 N N . ALA A 1 181 ? 19.494 1.990 -15.988 1.00 73.44 181 ALA A N 1
ATOM 1407 C CA . ALA A 1 181 ? 19.468 0.622 -15.497 1.00 73.44 181 ALA A CA 1
ATOM 1408 C C . ALA A 1 181 ? 20.193 -0.197 -16.582 1.00 73.44 181 ALA A C 1
ATOM 1410 O O . ALA A 1 181 ? 19.591 -0.459 -17.625 1.00 73.44 181 ALA A O 1
ATOM 1411 N N . PRO A 1 182 ? 21.493 -0.519 -16.413 1.00 69.81 182 PRO A N 1
ATOM 1412 C CA . PRO A 1 182 ? 22.308 -1.066 -17.493 1.00 69.81 182 PRO A CA 1
ATOM 1413 C C . PRO A 1 182 ? 21.621 -2.222 -18.239 1.00 69.81 182 PRO A C 1
ATOM 1415 O O . PRO A 1 182 ? 21.068 -3.113 -17.583 1.00 69.81 182 PRO A O 1
ATOM 1418 N N . PRO A 1 183 ? 21.678 -2.240 -19.585 1.00 79.00 183 PRO A N 1
ATOM 1419 C CA . PRO A 1 183 ? 22.554 -1.431 -20.443 1.00 79.00 183 PRO A CA 1
ATOM 1420 C C . PRO A 1 183 ? 22.023 -0.056 -20.897 1.00 79.00 183 PRO A C 1
ATOM 1422 O O . PRO A 1 183 ? 22.763 0.617 -21.606 1.00 79.00 183 PRO A O 1
ATOM 1425 N N . ALA A 1 184 ? 20.811 0.371 -20.522 1.00 89.38 184 ALA A N 1
ATOM 1426 C CA . ALA A 1 184 ? 20.199 1.585 -21.080 1.00 89.38 184 ALA A CA 1
ATOM 1427 C C . ALA A 1 184 ? 19.721 2.598 -20.024 1.00 89.38 184 ALA A C 1
ATOM 1429 O O . ALA A 1 184 ? 19.567 2.276 -18.843 1.00 89.38 184 ALA A O 1
ATOM 1430 N N . ASN A 1 185 ? 19.441 3.827 -20.458 1.00 91.69 185 ASN A N 1
ATOM 1431 C CA . ASN A 1 185 ? 18.775 4.861 -19.661 1.00 91.69 185 ASN A CA 1
ATOM 1432 C C . ASN A 1 185 ? 17.428 5.302 -20.262 1.00 91.69 185 ASN A C 1
ATOM 1434 O O . ASN A 1 185 ? 17.068 4.960 -21.389 1.00 91.69 185 ASN A O 1
ATOM 1438 N N . SER A 1 186 ? 16.649 6.058 -19.487 1.00 93.31 186 SER A N 1
ATOM 1439 C CA . SER A 1 186 ? 15.312 6.509 -19.895 1.00 93.31 186 SER A CA 1
ATOM 1440 C C . SER A 1 186 ? 15.312 7.412 -21.133 1.00 93.31 186 SER A C 1
ATOM 1442 O O . SER A 1 186 ? 14.353 7.355 -21.901 1.00 93.31 186 SER A O 1
ATOM 1444 N N . ALA A 1 187 ? 16.360 8.213 -21.356 1.00 93.12 187 ALA A N 1
ATOM 1445 C CA . ALA A 1 187 ? 16.475 9.086 -22.526 1.00 93.12 187 ALA A CA 1
ATOM 1446 C C . ALA A 1 187 ? 16.723 8.291 -23.816 1.00 93.12 187 ALA A C 1
ATOM 1448 O O . ALA A 1 187 ? 16.115 8.575 -24.848 1.00 93.12 187 ALA A O 1
ATOM 1449 N N . GLU A 1 188 ? 17.541 7.239 -23.752 1.00 94.19 188 GLU A N 1
ATOM 1450 C CA . GLU A 1 188 ? 17.761 6.315 -24.872 1.00 94.19 188 GLU A CA 1
ATOM 1451 C C . GLU A 1 188 ? 16.472 5.580 -25.253 1.00 94.19 188 GLU A C 1
ATOM 1453 O O . GLU A 1 188 ? 16.108 5.532 -26.432 1.00 94.19 188 GLU A O 1
ATOM 1458 N N . ILE A 1 189 ? 15.742 5.066 -24.254 1.00 94.69 189 ILE A N 1
ATOM 1459 C CA . ILE A 1 189 ? 14.445 4.412 -24.473 1.00 94.69 189 ILE A CA 1
ATOM 1460 C C . ILE A 1 189 ? 13.458 5.410 -25.087 1.00 94.69 189 ILE A C 1
ATOM 1462 O O . ILE A 1 189 ? 12.789 5.080 -26.066 1.00 94.69 189 ILE A O 1
ATOM 1466 N N . PHE A 1 190 ? 13.381 6.634 -24.556 1.00 95.19 190 PHE A N 1
ATOM 1467 C CA . PHE A 1 190 ? 12.491 7.671 -25.075 1.00 95.19 190 PHE A CA 1
ATOM 1468 C C . PHE A 1 190 ? 12.787 7.990 -26.542 1.00 95.19 190 PHE A C 1
ATOM 1470 O O . PHE A 1 190 ? 11.884 7.917 -27.374 1.00 95.19 190 PHE A O 1
ATOM 1477 N N . GLY A 1 191 ? 14.047 8.277 -26.882 1.00 94.50 191 GLY A N 1
ATOM 1478 C CA . GLY A 1 191 ? 14.451 8.603 -28.250 1.00 94.50 191 GLY A CA 1
ATOM 1479 C C . GLY A 1 191 ? 14.140 7.478 -29.239 1.00 94.50 191 GLY A C 1
ATOM 1480 O O . GLY A 1 191 ? 13.585 7.729 -30.312 1.00 94.50 191 GLY A O 1
ATOM 1481 N N . ALA A 1 192 ? 14.415 6.227 -28.862 1.00 94.62 192 ALA A N 1
ATOM 1482 C CA . ALA A 1 192 ? 14.120 5.072 -29.702 1.00 94.62 192 ALA A CA 1
ATOM 1483 C C . ALA A 1 192 ? 12.612 4.841 -29.885 1.00 94.62 192 ALA A C 1
ATOM 1485 O O . ALA A 1 192 ? 12.149 4.660 -31.012 1.00 94.62 192 ALA A O 1
ATOM 1486 N N . MET A 1 193 ? 11.831 4.885 -28.801 1.00 93.94 193 MET A N 1
ATOM 1487 C CA . MET A 1 193 ? 10.375 4.711 -28.860 1.00 93.94 193 MET A CA 1
ATOM 1488 C C . MET A 1 193 ? 9.697 5.859 -29.619 1.00 93.94 193 MET A C 1
ATOM 1490 O O . MET A 1 193 ? 8.713 5.632 -30.327 1.00 93.94 193 MET A O 1
ATOM 1494 N N . PHE A 1 194 ? 10.225 7.081 -29.514 1.00 93.69 194 PHE A N 1
ATOM 1495 C CA . PHE A 1 194 ? 9.758 8.231 -30.282 1.00 93.69 194 PHE A CA 1
ATOM 1496 C C . PHE A 1 194 ? 10.019 8.043 -31.780 1.00 93.69 194 PHE A C 1
ATOM 1498 O O . PHE A 1 194 ? 9.094 8.168 -32.580 1.00 93.69 194 PHE A O 1
ATOM 1505 N N . ALA A 1 195 ? 11.243 7.660 -32.160 1.00 93.25 195 ALA A N 1
ATOM 1506 C CA . ALA A 1 195 ? 11.612 7.405 -33.554 1.00 93.25 195 ALA A CA 1
ATOM 1507 C C . ALA A 1 195 ? 10.799 6.261 -34.188 1.00 93.25 195 ALA A C 1
ATOM 1509 O O . ALA A 1 195 ? 10.477 6.304 -35.372 1.00 93.25 195 ALA A O 1
ATOM 1510 N N . GLN A 1 196 ? 10.421 5.258 -33.392 1.00 92.38 196 GLN A N 1
ATOM 1511 C CA . GLN A 1 196 ? 9.555 4.151 -33.810 1.00 92.38 196 GLN A CA 1
ATOM 1512 C C . GLN A 1 196 ? 8.056 4.514 -33.818 1.00 92.38 196 GLN A C 1
ATOM 1514 O O . GLN A 1 196 ? 7.223 3.667 -34.138 1.00 92.38 196 GLN A O 1
ATOM 1519 N N . GLY A 1 197 ? 7.682 5.739 -33.428 1.00 91.19 197 GLY A N 1
ATOM 1520 C CA . GLY A 1 197 ? 6.289 6.191 -33.345 1.00 91.19 197 GLY A CA 1
ATOM 1521 C C . GLY A 1 197 ? 5.479 5.562 -32.203 1.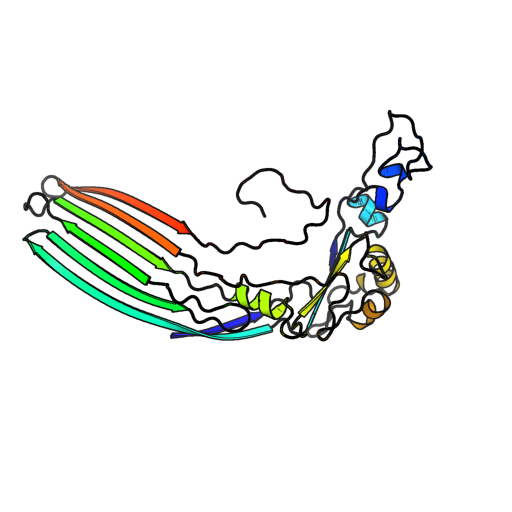00 91.19 197 GLY A C 1
ATOM 1522 O O . GLY A 1 197 ? 4.268 5.758 -32.129 1.00 91.19 197 GLY A O 1
ATOM 1523 N N . LYS A 1 198 ? 6.120 4.830 -31.285 1.00 90.44 198 LYS A N 1
ATOM 1524 C CA . LYS A 1 198 ? 5.459 4.114 -30.181 1.00 90.44 198 LYS A CA 1
ATOM 1525 C C . LYS A 1 198 ? 4.899 5.051 -29.117 1.00 90.44 198 LYS A C 1
ATOM 1527 O O . LYS A 1 198 ? 3.885 4.729 -28.512 1.00 90.44 198 LYS A O 1
ATOM 1532 N N . ILE A 1 199 ? 5.533 6.209 -28.928 1.00 89.00 199 ILE A N 1
ATOM 1533 C CA . ILE A 1 199 ? 5.063 7.270 -28.017 1.00 89.00 199 ILE A CA 1
ATOM 1534 C C . ILE A 1 199 ? 3.906 8.069 -28.637 1.00 89.00 199 ILE A C 1
ATOM 1536 O O . ILE A 1 199 ? 3.051 8.581 -27.926 1.00 89.00 199 ILE A O 1
ATOM 1540 N N . LEU A 1 200 ? 3.866 8.166 -29.970 1.00 85.44 200 LEU A N 1
ATOM 1541 C CA . LEU A 1 200 ? 2.829 8.902 -30.709 1.00 85.44 200 LEU A CA 1
ATOM 1542 C C . LEU A 1 200 ? 1.570 8.064 -30.955 1.00 85.44 200 LEU A C 1
ATOM 1544 O O . LEU A 1 200 ? 0.537 8.587 -31.375 1.00 85.44 200 LEU A O 1
ATOM 1548 N N . CYS A 1 201 ? 1.656 6.761 -30.705 1.00 78.94 201 CYS A N 1
ATOM 1549 C CA . CYS A 1 201 ? 0.509 5.881 -30.644 1.00 78.94 201 CYS A CA 1
ATOM 1550 C C . CYS A 1 201 ? -0.344 6.333 -29.454 1.00 78.94 201 CYS A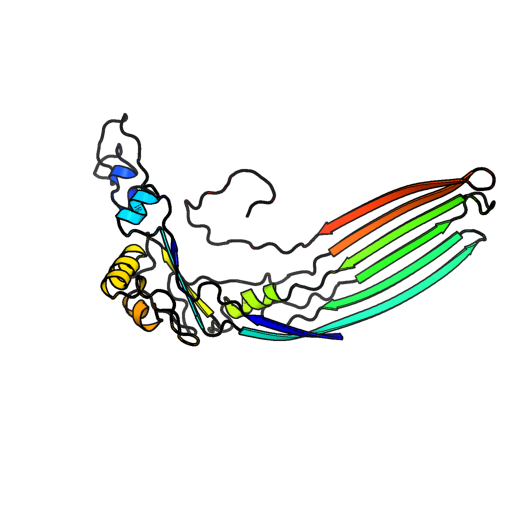 C 1
ATOM 1552 O O . CYS A 1 201 ? 0.058 6.157 -28.312 1.00 78.94 201 CYS A O 1
ATOM 1554 N N . GLY A 1 202 ? -1.458 7.015 -29.743 1.00 77.62 202 GLY A N 1
ATOM 1555 C CA . GLY A 1 202 ? -2.349 7.598 -28.740 1.00 77.62 202 GLY A CA 1
ATOM 1556 C C . GLY A 1 202 ? -3.009 6.533 -27.862 1.00 77.62 202 GLY A C 1
ATOM 1557 O O . GLY A 1 202 ? -2.372 5.913 -27.018 1.00 77.62 202 GLY A O 1
ATOM 1558 N N . GLN A 1 203 ? -4.311 6.306 -28.035 1.00 78.56 203 GLN A N 1
ATOM 1559 C CA . GLN A 1 203 ? -4.987 5.228 -27.314 1.00 78.56 203 GLN A CA 1
ATOM 1560 C C . GLN A 1 203 ? -4.933 3.931 -28.140 1.00 78.56 203 GLN A C 1
ATOM 1562 O O . GLN A 1 203 ? -5.422 3.932 -29.275 1.00 78.56 203 GLN A O 1
ATOM 1567 N N . PRO A 1 204 ? -4.380 2.820 -27.612 1.00 79.38 204 PRO A N 1
ATOM 1568 C CA . PRO A 1 204 ? -4.458 1.535 -28.296 1.00 79.38 204 PRO A CA 1
ATOM 1569 C C . PRO A 1 204 ? -5.928 1.085 -28.427 1.00 79.38 204 PRO A C 1
ATOM 1571 O O . PRO A 1 204 ? -6.765 1.461 -27.597 1.00 79.38 204 PRO A O 1
ATOM 1574 N N . PRO A 1 205 ? -6.278 0.281 -29.449 1.00 80.56 205 PRO A N 1
ATOM 1575 C CA . PRO A 1 205 ? -7.625 -0.269 -29.588 1.00 80.56 205 PRO A CA 1
ATOM 1576 C C . PRO A 1 205 ? -8.087 -1.009 -28.326 1.00 80.56 205 PRO A C 1
ATOM 1578 O O . PRO A 1 205 ? -7.279 -1.596 -27.606 1.00 80.56 205 PRO A O 1
ATOM 1581 N N . ALA A 1 206 ? -9.397 -1.030 -28.071 1.00 78.94 206 ALA A N 1
ATOM 1582 C CA . ALA A 1 206 ? -9.951 -1.758 -26.932 1.00 78.94 206 ALA A CA 1
ATOM 1583 C C . ALA A 1 206 ? -9.529 -3.241 -26.966 1.00 78.94 206 ALA A C 1
ATOM 1585 O O . ALA A 1 206 ? -9.716 -3.924 -27.971 1.00 78.94 206 ALA A O 1
ATOM 1586 N N . GLY A 1 207 ? -8.951 -3.727 -25.864 1.00 74.38 207 GLY A N 1
ATOM 1587 C CA . GLY A 1 207 ? -8.429 -5.094 -25.747 1.00 74.38 207 GLY A CA 1
ATOM 1588 C C . GLY A 1 207 ? -7.014 -5.305 -26.302 1.00 74.38 207 GLY A C 1
ATOM 1589 O O . GLY A 1 207 ? -6.497 -6.415 -26.201 1.00 74.38 207 GLY A O 1
ATOM 1590 N N . ALA A 1 208 ? -6.372 -4.273 -26.859 1.00 76.00 208 ALA A N 1
ATOM 1591 C CA . ALA A 1 208 ? -4.963 -4.316 -27.234 1.00 76.00 208 ALA A CA 1
ATOM 1592 C C . ALA A 1 208 ? -4.055 -3.909 -26.060 1.00 76.00 208 ALA A C 1
ATOM 1594 O O . ALA A 1 208 ? -4.443 -3.126 -25.191 1.00 76.00 208 ALA A O 1
ATOM 1595 N N . ASN A 1 209 ? -2.826 -4.433 -26.055 1.00 76.50 209 ASN A N 1
ATOM 1596 C CA . ASN A 1 209 ? -1.784 -4.000 -25.123 1.00 76.50 209 ASN A CA 1
ATOM 1597 C C . ASN A 1 209 ? -1.390 -2.533 -25.376 1.00 76.50 209 ASN A C 1
ATOM 1599 O O . ASN A 1 209 ? -1.676 -1.966 -26.433 1.00 76.50 209 ASN A O 1
ATOM 1603 N N . SER A 1 210 ? -0.673 -1.946 -24.419 1.00 83.62 210 SER A N 1
ATOM 1604 C CA . SER A 1 210 ? 0.024 -0.667 -24.577 1.00 83.62 210 SER A CA 1
ATOM 1605 C C . SER A 1 210 ? 0.850 -0.610 -25.864 1.00 83.62 210 SER A C 1
ATOM 1607 O O . SER A 1 210 ? 1.413 -1.613 -26.310 1.00 83.62 210 SER A O 1
ATOM 1609 N N . CYS A 1 211 ? 0.968 0.591 -26.430 1.00 88.56 211 CYS A N 1
ATOM 1610 C CA . CYS A 1 211 ? 1.711 0.820 -27.666 1.00 88.56 211 CYS A CA 1
ATOM 1611 C C . CYS A 1 211 ? 3.182 0.396 -27.557 1.00 88.56 211 CYS A C 1
ATOM 1613 O O . CYS A 1 211 ? 3.721 -0.207 -28.486 1.00 88.56 211 CYS A O 1
ATOM 1615 N N . ILE A 1 212 ? 3.809 0.666 -26.408 1.00 91.12 212 ILE A N 1
ATOM 1616 C CA . ILE A 1 212 ? 5.107 0.093 -26.049 1.00 91.12 212 ILE A CA 1
ATOM 1617 C C . ILE A 1 212 ? 4.861 -1.303 -25.486 1.00 91.12 212 ILE A C 1
ATOM 1619 O O . ILE A 1 212 ? 4.154 -1.474 -24.488 1.00 91.12 212 ILE A O 1
ATOM 1623 N N . THR A 1 213 ? 5.435 -2.307 -26.138 1.00 91.12 213 THR A N 1
ATOM 1624 C CA . THR A 1 213 ? 5.314 -3.713 -25.757 1.00 91.12 213 THR A CA 1
ATOM 1625 C C . THR A 1 213 ? 6.598 -4.223 -25.110 1.00 91.12 213 THR A C 1
ATOM 1627 O O . THR A 1 213 ? 7.671 -3.634 -25.237 1.00 91.12 213 THR A O 1
ATOM 1630 N N . ARG A 1 214 ? 6.520 -5.397 -24.474 1.00 90.38 214 ARG A N 1
ATOM 1631 C CA . ARG A 1 214 ? 7.694 -6.078 -23.910 1.00 90.38 214 ARG A CA 1
ATOM 1632 C C . ARG A 1 214 ? 8.802 -6.303 -24.950 1.00 90.38 214 ARG A C 1
ATOM 1634 O O . ARG A 1 214 ? 9.977 -6.224 -24.611 1.00 90.38 214 ARG A O 1
ATOM 1641 N N . ALA A 1 215 ? 8.433 -6.594 -26.198 1.00 89.94 215 ALA A N 1
ATOM 1642 C CA . ALA A 1 215 ? 9.391 -6.827 -27.277 1.00 89.94 215 ALA A CA 1
ATOM 1643 C C . ALA A 1 215 ? 10.147 -5.546 -27.658 1.00 89.94 215 ALA A C 1
ATOM 1645 O O . ALA A 1 215 ? 11.347 -5.604 -27.910 1.00 89.94 215 ALA A O 1
ATOM 1646 N N . ASP A 1 216 ? 9.467 -4.397 -27.627 1.00 91.69 216 ASP A N 1
ATOM 1647 C CA . ASP A 1 216 ? 10.079 -3.101 -27.928 1.00 91.69 216 ASP A CA 1
ATOM 1648 C C . ASP A 1 216 ? 11.156 -2.744 -26.882 1.00 91.69 216 ASP A C 1
ATOM 1650 O O . ASP A 1 216 ? 12.209 -2.208 -27.231 1.00 91.69 216 ASP A O 1
ATOM 1654 N N . LEU A 1 217 ? 10.939 -3.112 -25.611 1.00 91.00 217 LEU A N 1
ATOM 1655 C CA . LEU A 1 217 ? 11.895 -2.888 -24.518 1.00 91.00 217 LEU A CA 1
ATOM 1656 C C . LEU A 1 217 ? 13.055 -3.878 -24.459 1.00 91.00 217 LEU A C 1
ATOM 1658 O O . LEU A 1 217 ? 14.084 -3.547 -23.875 1.00 91.00 217 LEU A O 1
ATOM 1662 N N . ALA A 1 218 ? 12.919 -5.068 -25.047 1.00 88.56 218 ALA A N 1
ATOM 1663 C CA . ALA A 1 218 ? 13.895 -6.149 -24.899 1.00 88.56 218 ALA A CA 1
ATOM 1664 C C . ALA A 1 218 ? 15.313 -5.779 -25.380 1.00 88.56 218 ALA A C 1
ATOM 1666 O O . ALA A 1 218 ? 16.284 -6.385 -24.935 1.00 88.56 218 ALA A O 1
ATOM 1667 N N . GLN A 1 219 ? 15.433 -4.778 -26.259 1.00 86.56 219 GLN A N 1
ATOM 1668 C CA . GLN A 1 219 ? 16.713 -4.235 -26.731 1.00 86.56 219 GLN A CA 1
ATOM 1669 C C . GLN A 1 219 ? 17.429 -3.338 -25.700 1.00 86.56 219 GLN A C 1
ATOM 1671 O O . GLN A 1 219 ? 18.629 -3.115 -25.821 1.00 86.56 219 GLN A O 1
ATOM 1676 N N . PHE A 1 220 ? 16.704 -2.829 -24.698 1.00 90.69 220 PHE A N 1
ATOM 1677 C CA . PHE A 1 220 ? 17.202 -1.889 -23.688 1.00 90.69 220 PHE A CA 1
ATOM 1678 C C . PHE A 1 220 ? 17.288 -2.524 -22.310 1.00 90.69 220 PHE A C 1
ATOM 1680 O O . PHE A 1 220 ? 18.317 -2.436 -21.651 1.00 90.69 220 PHE A O 1
ATOM 1687 N N . VAL A 1 221 ? 16.204 -3.162 -21.870 1.00 89.00 221 VAL A N 1
ATOM 1688 C CA . VAL A 1 221 ? 16.103 -3.779 -20.550 1.00 89.00 221 VAL A CA 1
ATOM 1689 C C . VAL A 1 221 ? 15.353 -5.105 -20.654 1.00 89.00 221 VAL A C 1
ATOM 1691 O O . VAL A 1 221 ? 14.263 -5.162 -21.231 1.00 89.00 221 VAL A O 1
ATOM 1694 N N . PRO A 1 222 ? 15.902 -6.205 -20.109 1.00 88.75 222 PRO A N 1
ATOM 1695 C CA . PRO A 1 222 ? 15.193 -7.469 -20.118 1.00 88.75 222 PRO A CA 1
ATOM 1696 C C . PRO A 1 222 ? 14.002 -7.371 -19.167 1.00 88.75 222 PRO A C 1
ATOM 1698 O O . PRO A 1 222 ? 14.158 -7.098 -17.983 1.00 88.75 222 PRO A O 1
ATOM 1701 N N . VAL A 1 223 ? 12.804 -7.648 -19.673 1.00 89.19 223 VAL A N 1
ATOM 1702 C CA . VAL A 1 223 ? 11.587 -7.723 -18.862 1.00 89.19 223 VAL A CA 1
ATOM 1703 C C . VAL A 1 223 ? 11.105 -9.164 -18.867 1.00 89.19 223 VAL A C 1
ATOM 1705 O O . VAL A 1 223 ? 10.741 -9.708 -19.908 1.00 89.19 223 VAL A O 1
ATOM 1708 N N . SER A 1 224 ? 11.083 -9.791 -17.695 1.00 90.31 224 SER A N 1
ATOM 1709 C CA . SER A 1 224 ? 10.633 -11.173 -17.538 1.00 90.31 224 SER A CA 1
ATOM 1710 C C . SER A 1 224 ? 9.735 -11.315 -16.319 1.00 90.31 224 SER A C 1
ATOM 1712 O O . SER A 1 224 ? 9.995 -10.729 -15.273 1.00 90.31 224 SER A O 1
ATOM 1714 N N . ASN A 1 225 ? 8.718 -12.167 -16.403 1.00 92.62 225 ASN A N 1
ATOM 1715 C CA . ASN A 1 225 ? 7.886 -12.547 -15.260 1.00 92.62 225 ASN A CA 1
ATOM 1716 C C . ASN A 1 225 ? 8.489 -13.712 -14.456 1.00 92.62 225 ASN A C 1
ATOM 1718 O O . ASN A 1 225 ? 8.015 -14.008 -13.367 1.00 92.62 225 ASN A O 1
ATOM 1722 N N . THR A 1 226 ? 9.554 -14.352 -14.945 1.00 92.81 226 THR A N 1
ATOM 1723 C CA . THR A 1 226 ? 10.187 -15.505 -14.285 1.00 92.81 226 THR A CA 1
ATOM 1724 C C . THR A 1 226 ? 11.709 -15.398 -14.259 1.00 92.81 226 THR A C 1
ATOM 1726 O O . THR A 1 226 ? 12.320 -14.778 -15.133 1.00 92.81 226 THR A O 1
ATOM 1729 N N . GLY A 1 227 ? 12.332 -16.056 -13.285 1.00 88.69 227 GLY A N 1
ATOM 1730 C CA . GLY A 1 227 ? 13.786 -16.169 -13.189 1.00 88.69 227 GLY A CA 1
ATOM 1731 C C . GLY A 1 227 ? 14.445 -14.984 -12.468 1.00 88.69 227 GLY A C 1
ATOM 1732 O O . GLY A 1 227 ? 13.813 -14.373 -11.601 1.00 88.69 227 GLY A O 1
ATOM 1733 N N . PRO A 1 228 ? 15.718 -14.667 -12.784 1.00 88.19 228 PRO A N 1
ATOM 1734 C CA . PRO A 1 228 ? 16.465 -13.592 -12.127 1.00 88.19 228 PRO A CA 1
ATOM 1735 C C . PRO A 1 228 ? 15.749 -12.236 -12.185 1.00 88.19 228 PRO A C 1
ATOM 1737 O O . PRO A 1 228 ? 14.865 -12.022 -13.018 1.00 88.19 228 PRO A O 1
ATOM 1740 N N . LEU A 1 229 ? 16.108 -11.322 -11.279 1.00 89.12 229 LEU A N 1
ATOM 1741 C CA . LEU A 1 229 ? 15.618 -9.939 -11.244 1.00 89.12 229 LEU A CA 1
ATOM 1742 C C . LEU A 1 229 ? 16.472 -9.059 -12.172 1.00 89.12 229 LEU A C 1
ATOM 1744 O O . LEU A 1 229 ? 17.647 -8.858 -11.864 1.00 89.12 229 LEU A O 1
ATOM 1748 N N . PRO A 1 230 ? 15.921 -8.541 -13.287 1.00 86.56 230 PRO A N 1
ATOM 1749 C CA . PRO A 1 230 ? 16.583 -7.510 -14.083 1.00 86.56 230 PRO A CA 1
ATOM 1750 C C . PRO A 1 230 ? 16.934 -6.262 -13.266 1.00 86.56 230 PRO A C 1
ATOM 1752 O O . PRO A 1 230 ? 16.267 -5.947 -12.274 1.00 86.56 230 PRO A O 1
ATOM 1755 N N . ALA A 1 231 ? 17.933 -5.504 -13.721 1.00 84.75 231 ALA A N 1
ATOM 1756 C CA . ALA A 1 231 ? 18.170 -4.157 -13.208 1.00 84.75 231 ALA A CA 1
ATOM 1757 C C . ALA A 1 231 ? 16.919 -3.282 -13.412 1.00 84.75 231 ALA A C 1
ATOM 1759 O O . ALA A 1 231 ? 16.202 -3.444 -14.396 1.00 84.75 231 ALA A O 1
ATOM 1760 N N . GLY A 1 232 ? 16.639 -2.386 -12.463 1.00 82.69 232 GLY A N 1
ATOM 1761 C CA . GLY A 1 232 ? 15.439 -1.545 -12.514 1.00 82.69 232 GLY A CA 1
ATOM 1762 C C . GLY A 1 232 ? 14.136 -2.259 -12.135 1.00 82.69 232 GLY A C 1
ATOM 1763 O O . GLY A 1 232 ? 13.067 -1.674 -12.267 1.00 82.69 232 GLY A O 1
ATOM 1764 N N . THR A 1 233 ? 14.178 -3.508 -11.650 1.00 87.12 233 THR A N 1
ATOM 1765 C CA . THR A 1 233 ? 12.956 -4.178 -11.174 1.00 87.12 233 THR A CA 1
ATOM 1766 C C . THR A 1 233 ? 12.432 -3.506 -9.904 1.00 87.12 233 THR A C 1
ATOM 1768 O O . THR A 1 233 ? 13.126 -3.473 -8.885 1.00 87.12 233 THR A O 1
ATOM 1771 N N . VAL A 1 234 ? 11.181 -3.047 -9.940 1.00 86.00 234 VAL A N 1
ATOM 1772 C CA . VAL A 1 234 ? 10.469 -2.535 -8.761 1.00 86.00 234 VAL A CA 1
ATOM 1773 C C . VAL A 1 234 ? 9.759 -3.694 -8.072 1.00 86.00 234 VAL A C 1
ATOM 1775 O O . VAL A 1 234 ? 9.032 -4.447 -8.719 1.00 86.00 234 VAL A O 1
ATOM 1778 N N . LEU A 1 235 ? 9.974 -3.851 -6.764 1.00 88.31 235 LEU A N 1
ATOM 1779 C CA . LEU A 1 235 ? 9.386 -4.935 -5.979 1.00 88.31 235 LEU A CA 1
ATOM 1780 C C . LEU A 1 235 ? 8.673 -4.417 -4.739 1.00 88.31 235 LEU A C 1
ATOM 1782 O O . LEU A 1 235 ? 9.200 -3.583 -4.003 1.00 88.31 235 LEU A O 1
ATOM 1786 N N . PHE A 1 236 ? 7.517 -5.011 -4.464 1.00 88.25 236 PHE A N 1
ATOM 1787 C CA . PHE A 1 236 ? 6.757 -4.785 -3.244 1.00 88.25 236 PHE A CA 1
ATOM 1788 C C . PHE A 1 236 ? 6.868 -5.998 -2.326 1.00 88.25 236 PHE A C 1
ATOM 1790 O O . PHE A 1 236 ? 6.779 -7.148 -2.757 1.00 88.25 236 PHE A O 1
ATOM 1797 N N . PHE A 1 237 ? 7.048 -5.739 -1.033 1.00 86.06 237 PHE A N 1
ATOM 1798 C CA . PHE A 1 237 ? 7.202 -6.783 -0.026 1.00 86.06 237 PHE A CA 1
ATOM 1799 C C . PHE A 1 237 ? 6.234 -6.558 1.126 1.00 86.06 237 PHE A C 1
ATOM 1801 O O . PHE A 1 237 ? 6.089 -5.449 1.637 1.00 86.06 237 PHE A O 1
ATOM 1808 N N . GLY A 1 238 ? 5.605 -7.641 1.571 1.00 85.44 238 GLY A N 1
ATOM 1809 C CA . GLY A 1 238 ? 4.790 -7.644 2.774 1.00 85.44 238 GLY A CA 1
ATOM 1810 C C . GLY A 1 238 ? 5.675 -7.695 4.013 1.00 85.44 238 GLY A C 1
ATOM 1811 O O . GLY A 1 238 ? 6.666 -8.424 4.053 1.00 85.44 238 GLY A O 1
ATOM 1812 N N . GLN A 1 239 ? 5.315 -6.946 5.055 1.00 85.31 239 GLN A N 1
ATOM 1813 C CA . GLN A 1 239 ? 5.985 -7.072 6.346 1.00 85.31 239 GLN A CA 1
ATOM 1814 C C . GLN A 1 239 ? 5.700 -8.471 6.936 1.00 85.31 239 GLN A C 1
ATOM 1816 O O . GLN A 1 239 ? 4.530 -8.807 7.129 1.00 85.31 239 GLN A O 1
ATOM 1821 N N . PRO A 1 240 ? 6.722 -9.272 7.309 1.00 79.44 240 PRO A N 1
ATOM 1822 C CA . PRO A 1 240 ? 6.515 -10.642 7.799 1.00 79.44 240 PRO A CA 1
ATOM 1823 C C . PRO A 1 240 ? 5.591 -10.754 9.023 1.00 79.44 240 PRO A C 1
ATOM 1825 O O . PRO A 1 240 ? 4.926 -11.769 9.211 1.00 79.44 240 PRO A O 1
ATOM 1828 N N . ASN A 1 241 ? 5.521 -9.699 9.841 1.00 84.81 241 ASN A N 1
ATOM 1829 C CA . ASN A 1 241 ? 4.693 -9.615 11.047 1.00 84.81 241 ASN A CA 1
ATOM 1830 C C . ASN A 1 241 ? 3.599 -8.545 10.927 1.00 84.81 241 ASN A C 1
ATOM 1832 O O . ASN A 1 241 ? 3.330 -7.833 11.897 1.00 84.81 241 ASN A O 1
ATOM 1836 N N . TYR A 1 242 ? 3.020 -8.383 9.735 1.00 89.06 242 TYR A N 1
ATOM 1837 C CA . TYR A 1 242 ? 1.939 -7.428 9.506 1.00 89.06 242 TYR A CA 1
ATOM 1838 C C . TYR A 1 242 ? 0.754 -7.702 10.446 1.00 89.06 242 TYR A C 1
ATOM 1840 O O . TYR A 1 242 ? 0.348 -8.850 10.637 1.00 89.06 242 TYR A O 1
ATOM 1848 N N . ARG A 1 243 ? 0.214 -6.646 11.062 1.00 91.56 243 ARG A N 1
ATOM 1849 C CA . ARG A 1 243 ? -0.879 -6.734 12.039 1.00 91.56 243 ARG A CA 1
ATOM 1850 C C . ARG A 1 243 ? -2.112 -6.014 11.521 1.00 91.56 243 ARG A C 1
ATOM 1852 O O . ARG A 1 243 ? -2.008 -5.041 10.781 1.00 91.56 243 ARG A O 1
ATOM 1859 N N . ASN A 1 244 ? -3.275 -6.484 11.951 1.00 93.75 244 ASN A N 1
ATOM 1860 C CA . ASN A 1 244 ? -4.528 -5.780 11.727 1.00 93.75 244 ASN A CA 1
ATOM 1861 C C . ASN A 1 244 ? -4.491 -4.398 12.403 1.00 93.75 244 ASN A C 1
ATOM 1863 O O . ASN A 1 244 ? -4.052 -4.312 13.556 1.00 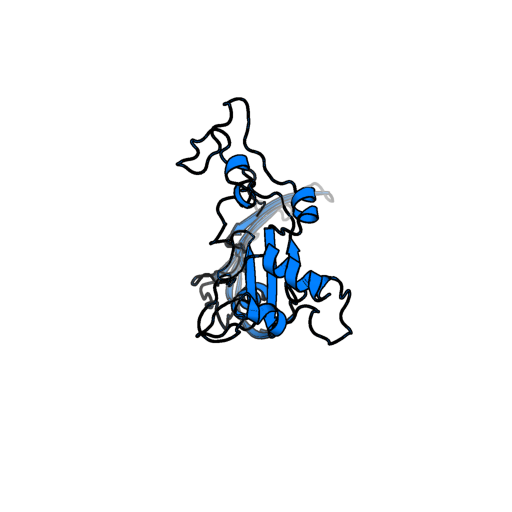93.75 244 ASN A O 1
ATOM 1867 N N . PRO A 1 245 ? -4.988 -3.341 11.738 1.00 95.31 245 PRO A N 1
ATOM 1868 C CA . PRO A 1 245 ? -5.234 -2.068 12.397 1.00 95.31 245 PRO A CA 1
ATOM 1869 C C . PRO A 1 245 ? -6.143 -2.261 13.608 1.00 95.31 245 PRO A C 1
ATOM 1871 O O . PRO A 1 245 ? -7.123 -3.009 13.548 1.00 95.31 245 PRO A O 1
ATOM 1874 N N . GLN A 1 246 ? -5.820 -1.580 14.703 1.00 96.50 246 GLN A N 1
ATOM 1875 C CA . GLN A 1 246 ? -6.507 -1.729 15.982 1.00 96.50 246 GLN A CA 1
ATOM 1876 C C . GLN A 1 246 ? -6.928 -0.364 16.511 1.00 96.50 246 GLN A C 1
ATOM 1878 O O . GLN A 1 246 ? -6.099 0.539 16.600 1.00 96.50 246 GLN A O 1
ATOM 1883 N N . SER A 1 247 ? -8.183 -0.242 16.935 1.00 98.00 247 SER A N 1
ATOM 1884 C CA . SER A 1 247 ? -8.736 0.948 17.576 1.00 98.00 247 SER A CA 1
ATOM 1885 C C . SER A 1 247 ? -9.171 0.635 19.005 1.00 98.00 247 SER A C 1
ATOM 1887 O O . SER A 1 247 ? -9.941 -0.296 19.242 1.00 98.00 247 SER A O 1
ATOM 1889 N N . GLN A 1 248 ? -8.661 1.405 19.960 1.00 98.31 248 GLN A N 1
ATOM 1890 C CA . GLN A 1 248 ? -9.151 1.448 21.331 1.00 98.31 248 GLN A CA 1
ATOM 1891 C C . GLN A 1 248 ? -10.158 2.588 21.425 1.00 98.31 248 GLN A C 1
ATOM 1893 O O . GLN A 1 248 ? -9.822 3.729 21.105 1.00 98.31 248 GLN A O 1
ATOM 1898 N N . GLN A 1 249 ? -11.379 2.280 21.844 1.00 98.38 249 GLN A N 1
ATOM 1899 C CA . GLN A 1 249 ? -12.450 3.264 21.954 1.00 98.38 249 GLN A CA 1
ATOM 1900 C C . GLN A 1 249 ? -12.964 3.291 23.383 1.00 98.38 249 GLN A C 1
ATOM 1902 O O . GLN A 1 249 ? -13.239 2.237 23.956 1.00 98.38 249 GLN A O 1
ATOM 1907 N N . ALA A 1 250 ? -13.099 4.489 23.942 1.00 98.56 250 ALA A N 1
ATOM 1908 C CA . ALA A 1 250 ? -13.742 4.723 25.224 1.00 98.56 250 ALA A CA 1
ATOM 1909 C C . ALA A 1 250 ? -14.818 5.797 25.097 1.00 98.56 250 ALA A C 1
ATOM 1911 O O . ALA A 1 250 ? -14.698 6.733 24.309 1.00 98.56 250 ALA A O 1
ATOM 1912 N N . SER A 1 251 ? -15.854 5.676 25.915 1.00 98.31 251 SER A N 1
ATOM 1913 C CA . SER A 1 251 ? -16.897 6.685 26.048 1.00 98.31 251 SER A CA 1
ATOM 1914 C C . SER A 1 251 ? -17.280 6.848 27.509 1.00 98.31 251 SER A C 1
ATOM 1916 O O . SER A 1 251 ? -17.362 5.854 28.232 1.00 98.31 251 SER A O 1
ATOM 1918 N N . LEU A 1 252 ? -17.568 8.076 27.922 1.00 98.62 252 LEU A N 1
ATOM 1919 C CA . LEU A 1 252 ? -18.162 8.393 29.214 1.00 98.62 252 LEU A CA 1
ATOM 1920 C C . LEU A 1 252 ? -19.249 9.441 29.001 1.00 98.62 252 LEU A C 1
ATOM 1922 O O . LEU A 1 252 ? -19.008 10.465 28.369 1.00 98.62 252 LEU A O 1
ATOM 1926 N N . GLY A 1 253 ? -20.434 9.186 29.529 1.00 98.44 253 GLY A N 1
ATOM 1927 C CA . GLY A 1 253 ? -21.575 10.076 29.438 1.00 98.44 253 GLY A CA 1
ATOM 1928 C C . GLY A 1 253 ? -22.287 10.181 30.773 1.00 98.44 253 GLY A C 1
ATOM 1929 O O . GLY A 1 253 ? -22.396 9.201 31.511 1.00 98.44 253 GLY A O 1
ATOM 1930 N N . ILE A 1 254 ? -22.788 11.370 31.067 1.00 98.38 254 ILE A N 1
ATOM 1931 C CA . ILE A 1 254 ? -23.730 11.613 32.153 1.00 98.38 254 ILE A CA 1
ATOM 1932 C C . ILE A 1 254 ? -24.954 12.301 31.575 1.00 98.38 254 ILE A C 1
ATOM 1934 O O . ILE A 1 254 ? -24.842 13.224 30.771 1.00 98.38 254 ILE A O 1
ATOM 1938 N N . GLU A 1 255 ? -26.121 11.844 31.993 1.00 98.00 255 GLU A N 1
ATOM 1939 C CA . GLU A 1 255 ? -27.402 12.426 31.639 1.00 98.00 255 GLU A CA 1
ATOM 1940 C C . GLU A 1 255 ? -28.213 12.626 32.915 1.00 98.00 255 GLU A C 1
ATOM 1942 O O . GLU A 1 255 ? -28.241 11.751 33.786 1.00 98.00 255 GLU A O 1
ATOM 1947 N N . ARG A 1 256 ? -28.842 13.796 33.043 1.00 96.88 256 ARG A N 1
ATOM 1948 C CA . ARG A 1 256 ? -29.688 14.131 34.183 1.00 96.88 256 ARG A CA 1
ATOM 1949 C C . ARG A 1 256 ? -30.974 14.822 33.751 1.00 96.88 256 ARG A C 1
ATOM 1951 O O . ARG A 1 256 ? -30.931 15.869 33.109 1.00 96.88 256 ARG A O 1
ATOM 1958 N N . GLN A 1 257 ? -32.105 14.297 34.214 1.00 97.25 257 GLN A N 1
ATOM 1959 C CA . GLN A 1 257 ? -33.388 14.988 34.174 1.00 97.25 257 GLN A CA 1
ATOM 1960 C C . GLN A 1 257 ? -33.416 16.119 35.215 1.00 97.25 257 GLN A C 1
ATOM 1962 O O . GLN A 1 257 ? -33.147 15.917 36.402 1.00 97.25 257 GLN A O 1
ATOM 1967 N N . ILE A 1 258 ? -33.768 17.321 34.769 1.00 94.38 258 ILE A N 1
ATOM 1968 C CA . ILE A 1 258 ? -33.946 18.530 35.571 1.00 94.38 258 ILE A CA 1
ATOM 1969 C C . ILE A 1 258 ? -35.434 18.905 35.547 1.00 94.38 258 ILE A C 1
ATOM 1971 O O . ILE A 1 258 ? -36.037 19.095 34.491 1.00 94.38 258 ILE A O 1
ATOM 1975 N N . GLY A 1 259 ? -36.048 19.018 36.726 1.00 91.81 259 GLY A N 1
ATOM 1976 C CA . GLY A 1 259 ? -37.490 19.248 36.839 1.00 91.81 259 GLY A CA 1
ATOM 1977 C C . GLY A 1 259 ? -38.300 18.061 36.310 1.00 91.81 259 GLY A C 1
ATOM 1978 O O . GLY A 1 259 ? -37.990 16.913 36.627 1.00 91.81 259 GLY A O 1
ATOM 1979 N N . ASN A 1 260 ? -39.336 18.347 35.517 1.00 90.38 260 ASN A N 1
ATOM 1980 C CA . ASN A 1 260 ? -40.286 17.335 35.042 1.00 90.38 260 ASN A CA 1
ATOM 1981 C C . ASN A 1 260 ? -40.093 16.951 33.566 1.00 90.38 260 ASN A C 1
ATOM 1983 O O . ASN A 1 260 ? -40.570 15.897 33.158 1.00 90.38 260 ASN A O 1
ATOM 1987 N N . SER A 1 261 ? -39.396 17.766 32.767 1.00 93.44 261 SER A N 1
ATOM 1988 C CA . SER A 1 261 ? -39.333 17.584 31.305 1.00 93.44 261 SER A CA 1
ATOM 1989 C C . SER A 1 261 ? -37.996 17.932 30.647 1.00 93.44 261 SER A C 1
ATOM 1991 O O . SER A 1 261 ? -37.807 17.595 29.481 1.00 93.44 261 SER A O 1
ATOM 1993 N N . LEU A 1 262 ? -37.067 18.589 31.346 1.00 96.62 262 LEU A N 1
ATOM 1994 C CA . LEU A 1 262 ? -35.761 18.931 30.787 1.00 96.62 262 LEU A CA 1
ATOM 1995 C C . LEU A 1 262 ? -34.765 17.804 31.080 1.00 96.62 262 LEU A C 1
ATOM 1997 O O . LEU A 1 262 ? -34.720 17.310 32.200 1.00 96.62 262 LEU A O 1
ATOM 2001 N N . SER A 1 263 ? -33.943 17.425 30.104 1.00 96.62 263 SER A N 1
ATOM 2002 C CA . SER A 1 263 ? -32.774 16.559 30.307 1.00 96.62 263 SER A CA 1
ATOM 2003 C C . SER A 1 263 ? -31.525 17.287 29.824 1.00 96.62 263 SER A C 1
ATOM 2005 O O . SER A 1 263 ? -31.563 17.981 28.808 1.00 96.62 263 SER A O 1
ATOM 2007 N N . VAL A 1 264 ? -30.427 17.152 30.562 1.00 97.69 264 VAL A N 1
ATOM 2008 C CA . VAL A 1 264 ? -29.113 17.690 30.200 1.00 97.69 264 VAL A CA 1
ATOM 2009 C C . VAL A 1 264 ? -28.119 16.541 30.172 1.00 97.69 264 VAL A C 1
ATOM 2011 O O . VAL A 1 264 ? -28.057 15.748 31.111 1.00 97.69 264 VAL A O 1
ATOM 2014 N N . SER A 1 265 ? -27.316 16.467 29.111 1.00 97.69 265 SER A N 1
ATOM 2015 C CA . SER A 1 265 ? -26.296 15.432 28.952 1.00 97.69 265 SER A CA 1
ATOM 2016 C C . SER A 1 265 ? -24.936 16.014 28.594 1.00 97.69 265 SER A C 1
ATOM 2018 O O . SER A 1 265 ? -24.857 16.947 27.796 1.00 97.69 265 SER A O 1
ATOM 2020 N N . ALA A 1 266 ? -23.875 15.402 29.106 1.00 98.25 266 ALA A N 1
ATOM 2021 C CA . ALA A 1 266 ? -22.501 15.645 28.686 1.00 98.25 266 ALA A CA 1
ATOM 2022 C C . ALA A 1 266 ? -21.851 14.309 28.319 1.00 98.25 266 ALA A C 1
ATOM 2024 O O . ALA A 1 266 ? -21.972 13.339 29.065 1.00 98.25 266 ALA A O 1
ATOM 2025 N N . ASN A 1 267 ? -21.169 14.260 27.174 1.00 98.31 267 ASN A N 1
ATOM 2026 C CA . ASN A 1 267 ? -20.555 13.045 26.645 1.00 98.31 267 ASN A CA 1
ATOM 2027 C C . ASN A 1 267 ? -19.111 13.315 26.222 1.00 98.31 267 ASN A C 1
ATOM 2029 O O . ASN A 1 267 ? -18.806 14.356 25.644 1.00 98.31 267 ASN A O 1
ATOM 2033 N N . TYR A 1 268 ? -18.243 12.345 26.474 1.00 98.38 268 TYR A N 1
ATOM 2034 C CA . TYR A 1 268 ? -16.849 12.326 26.065 1.00 98.38 268 TYR A CA 1
ATOM 2035 C C . TYR A 1 268 ? -16.556 11.020 25.327 1.00 98.38 268 TYR A C 1
ATOM 2037 O O . TYR A 1 268 ? -16.970 9.946 25.769 1.00 98.38 268 TYR A O 1
ATOM 2045 N N . ILE A 1 269 ? -15.834 11.116 24.211 1.00 98.12 269 ILE A N 1
ATOM 2046 C CA . ILE A 1 269 ? -15.424 9.981 23.382 1.00 98.12 269 ILE A CA 1
ATOM 2047 C C . ILE A 1 269 ? -13.913 10.067 23.173 1.00 98.12 269 ILE A C 1
ATOM 2049 O O . ILE A 1 269 ? -13.384 11.120 22.824 1.00 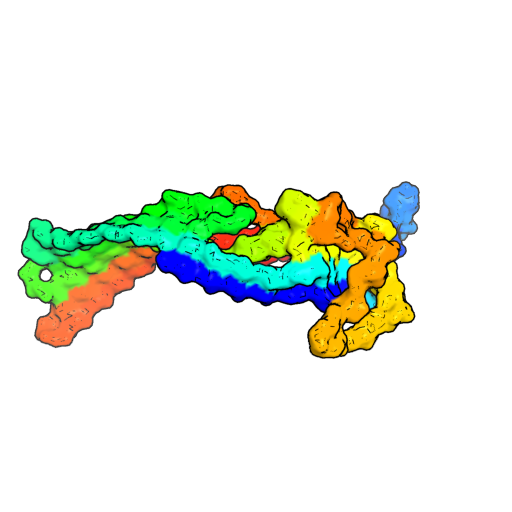98.12 269 ILE A O 1
ATOM 2053 N N . TYR A 1 270 ? -13.233 8.943 23.359 1.00 98.38 270 TYR A N 1
ATOM 2054 C CA . TYR A 1 270 ? -11.812 8.762 23.100 1.00 98.38 270 TYR A CA 1
ATOM 2055 C C . TYR A 1 270 ? -11.619 7.669 22.054 1.00 98.38 270 TYR A C 1
ATOM 2057 O O . TYR A 1 270 ? -12.206 6.590 22.160 1.00 98.38 270 TYR A O 1
ATOM 2065 N N . VAL A 1 271 ? -10.765 7.935 21.068 1.00 98.25 271 VAL A N 1
ATOM 2066 C CA . VAL A 1 271 ? -10.378 6.970 20.038 1.00 98.25 271 VAL A CA 1
ATOM 2067 C C . VAL A 1 271 ? -8.870 7.031 19.853 1.00 98.25 271 VAL A C 1
ATOM 2069 O O . VAL A 1 271 ? -8.317 8.089 19.560 1.00 98.25 271 VAL A O 1
ATOM 2072 N N . HIS A 1 272 ? -8.206 5.886 19.982 1.00 98.06 272 HIS A N 1
ATOM 2073 C CA . HIS A 1 272 ? -6.788 5.747 19.678 1.00 98.06 272 HIS A CA 1
ATOM 2074 C C . HIS A 1 272 ? -6.555 4.544 18.777 1.00 98.06 272 HIS A C 1
ATOM 2076 O O . HIS A 1 272 ? -6.830 3.402 19.152 1.00 98.06 272 HIS A O 1
ATOM 2082 N N . THR A 1 273 ? -6.046 4.811 17.577 1.00 96.62 273 THR A N 1
ATOM 2083 C CA . THR A 1 273 ? -5.855 3.801 16.538 1.00 96.62 273 THR A CA 1
ATOM 2084 C C . THR A 1 273 ? -4.369 3.592 16.274 1.00 96.62 273 THR A C 1
ATOM 2086 O O . THR A 1 273 ? -3.606 4.544 16.154 1.00 96.62 273 THR A O 1
ATOM 2089 N N . THR A 1 274 ? -3.959 2.331 16.188 1.00 95.50 274 THR A N 1
ATOM 2090 C CA . THR A 1 274 ? -2.571 1.894 15.995 1.00 95.50 274 THR A CA 1
ATOM 2091 C C . THR A 1 274 ? -2.495 0.866 14.873 1.00 95.50 274 THR A C 1
ATOM 2093 O O . THR A 1 274 ? -3.519 0.320 14.453 1.00 95.50 274 THR A O 1
ATOM 2096 N N . HIS A 1 275 ? -1.276 0.570 14.410 1.00 93.19 275 HIS A N 1
ATOM 2097 C CA . HIS A 1 275 ? -1.027 -0.408 13.344 1.00 93.19 275 HIS A CA 1
ATOM 2098 C C . HIS A 1 275 ? -1.754 -0.061 12.034 1.00 93.19 275 HIS A C 1
ATOM 2100 O O . HIS A 1 275 ? -2.229 -0.942 11.318 1.00 93.19 275 HIS A O 1
ATOM 2106 N N . LEU A 1 276 ? -1.872 1.237 11.741 1.00 91.44 276 LEU A N 1
ATOM 2107 C CA . LEU A 1 276 ? -2.387 1.699 10.459 1.00 91.44 276 LEU A CA 1
ATOM 2108 C C . LEU A 1 276 ? -1.435 1.263 9.331 1.00 91.44 276 LEU A C 1
ATOM 2110 O O . LEU A 1 276 ? -0.218 1.261 9.538 1.00 91.44 276 LEU A O 1
ATOM 2114 N N . PRO A 1 277 ? -1.971 0.877 8.159 1.00 87.75 277 PRO A N 1
ATOM 2115 C CA . PRO A 1 277 ? -1.150 0.561 6.998 1.00 87.75 277 PRO A CA 1
ATOM 2116 C C . PRO A 1 277 ? -0.308 1.773 6.605 1.00 87.75 277 PRO A C 1
ATOM 2118 O O . PRO A 1 277 ? -0.832 2.881 6.509 1.00 87.75 277 PRO A O 1
ATOM 2121 N N . TRP A 1 278 ? 0.970 1.547 6.319 1.00 86.44 278 TRP A N 1
ATOM 2122 C CA . TRP A 1 278 ? 1.827 2.548 5.694 1.00 86.44 278 TRP A CA 1
ATOM 2123 C C . TRP A 1 278 ? 2.776 1.867 4.708 1.00 86.44 278 TRP A C 1
ATOM 2125 O O . TRP A 1 278 ? 3.203 0.729 4.935 1.00 86.44 278 TRP A O 1
ATOM 2135 N N . ALA A 1 279 ? 3.049 2.538 3.592 1.00 84.12 279 ALA A N 1
ATOM 2136 C CA . ALA A 1 279 ? 4.007 2.081 2.597 1.00 84.12 279 ALA A CA 1
ATOM 2137 C C . ALA A 1 279 ? 5.385 2.655 2.938 1.00 84.12 279 ALA A C 1
ATOM 2139 O O . ALA A 1 279 ? 5.499 3.841 3.223 1.00 84.12 279 ALA A O 1
ATOM 2140 N N . ILE A 1 280 ? 6.415 1.807 2.916 1.00 82.81 280 ILE A N 1
ATOM 2141 C CA . ILE A 1 280 ? 7.803 2.229 3.133 1.00 82.81 280 ILE A CA 1
ATOM 2142 C C . ILE A 1 280 ? 8.535 2.083 1.823 1.00 82.81 280 ILE A C 1
ATOM 2144 O O . ILE A 1 280 ? 8.670 0.958 1.331 1.00 82.81 280 ILE A O 1
ATOM 2148 N N . ASP A 1 281 ? 9.058 3.186 1.310 1.00 78.12 281 ASP A N 1
ATOM 2149 C CA . ASP A 1 281 ? 9.986 3.113 0.200 1.00 78.12 281 ASP A CA 1
ATOM 2150 C C . ASP A 1 281 ? 11.396 2.816 0.727 1.00 78.12 281 ASP A C 1
ATOM 2152 O O . ASP A 1 281 ? 11.938 3.542 1.563 1.00 78.12 281 ASP A O 1
ATOM 2156 N N . LYS A 1 282 ? 11.975 1.687 0.309 1.00 77.00 282 LYS A N 1
ATOM 2157 C CA . LYS A 1 282 ? 13.296 1.236 0.788 1.00 77.00 282 LYS A CA 1
ATOM 2158 C C . LYS A 1 282 ? 14.443 1.690 -0.106 1.00 77.00 282 LYS A C 1
ATOM 2160 O O . LYS A 1 282 ? 15.584 1.668 0.343 1.00 77.00 282 LYS A O 1
ATOM 2165 N N . ASN A 1 283 ? 14.139 2.080 -1.342 1.00 66.31 283 ASN A N 1
ATOM 2166 C CA . ASN A 1 283 ? 15.125 2.383 -2.375 1.00 66.31 283 ASN A CA 1
ATOM 2167 C C . ASN A 1 283 ? 14.973 3.824 -2.881 1.00 66.31 283 ASN A C 1
ATOM 2169 O O . ASN A 1 283 ? 15.092 4.067 -4.081 1.00 66.31 283 ASN A O 1
ATOM 2173 N N . LEU A 1 284 ? 14.719 4.779 -1.979 1.00 58.03 284 LEU A N 1
ATOM 2174 C CA . LEU A 1 284 ? 14.783 6.200 -2.318 1.00 58.03 284 LEU A CA 1
ATOM 2175 C C . LEU A 1 284 ? 16.151 6.500 -2.943 1.00 58.03 284 LEU A C 1
ATOM 2177 O O . LEU A 1 284 ? 17.192 6.358 -2.296 1.00 58.03 284 LEU A O 1
ATOM 2181 N N . LEU A 1 285 ? 16.143 6.885 -4.219 1.00 51.06 285 LEU A N 1
ATOM 2182 C CA . LEU A 1 285 ? 17.347 7.325 -4.912 1.00 51.06 285 LEU A CA 1
ATOM 2183 C C . LEU A 1 285 ? 17.900 8.575 -4.206 1.00 51.06 285 LEU A C 1
ATOM 2185 O O . LEU A 1 285 ? 17.115 9.444 -3.807 1.00 51.06 285 LEU A O 1
ATOM 2189 N N . PRO A 1 286 ? 19.231 8.719 -4.072 1.00 39.25 286 PRO A N 1
ATOM 2190 C CA . PRO A 1 286 ? 19.826 9.972 -3.627 1.00 39.25 286 PRO A CA 1
ATOM 2191 C C . PRO A 1 286 ? 19.357 11.108 -4.548 1.00 39.25 286 PRO A C 1
ATOM 2193 O O . PRO A 1 286 ? 19.647 11.089 -5.742 1.00 39.25 286 PRO A O 1
ATOM 2196 N N . GLY A 1 287 ? 18.614 12.077 -4.009 1.00 43.22 287 GLY A N 1
ATOM 2197 C CA . GLY A 1 287 ? 18.097 13.218 -4.774 1.00 43.22 287 GLY A CA 1
ATOM 2198 C C . GLY A 1 287 ? 16.611 13.167 -5.140 1.00 43.22 287 GLY A C 1
ATOM 2199 O O . GLY A 1 287 ? 16.127 14.130 -5.729 1.00 43.22 287 GLY A O 1
ATOM 2200 N N . ALA A 1 288 ? 15.856 12.132 -4.747 1.00 38.12 288 ALA A N 1
ATOM 2201 C CA . ALA A 1 288 ? 14.409 12.307 -4.612 1.00 38.12 288 ALA A CA 1
ATOM 2202 C C . ALA A 1 288 ? 14.174 13.419 -3.569 1.00 38.12 288 ALA A C 1
ATOM 2204 O O . ALA A 1 288 ? 14.784 13.348 -2.494 1.00 38.12 288 ALA A O 1
ATOM 2205 N N . PRO A 1 289 ? 13.381 14.469 -3.859 1.00 37.62 289 PRO A N 1
ATOM 2206 C CA . PRO A 1 289 ? 13.134 15.519 -2.887 1.00 37.62 289 PRO A CA 1
ATOM 2207 C C . PRO A 1 289 ? 12.492 14.883 -1.656 1.00 37.62 289 PRO A C 1
ATOM 2209 O O . PRO A 1 289 ? 11.324 14.507 -1.668 1.00 37.62 289 PRO A O 1
ATOM 2212 N N . ILE A 1 290 ? 13.269 14.764 -0.578 1.00 38.22 290 ILE A N 1
ATOM 2213 C CA . ILE A 1 290 ? 12.698 14.607 0.749 1.00 38.22 290 ILE A CA 1
ATOM 2214 C C . ILE A 1 290 ? 11.953 15.914 0.961 1.00 38.22 290 ILE A C 1
ATOM 2216 O O . ILE A 1 290 ? 12.581 16.964 1.136 1.00 38.22 290 ILE A O 1
ATOM 2220 N N . VAL A 1 291 ? 10.623 15.873 0.910 1.00 38.66 291 VAL A N 1
ATOM 2221 C CA . VAL A 1 291 ? 9.811 16.974 1.419 1.00 38.66 291 VAL A CA 1
ATOM 2222 C C . VAL A 1 291 ? 10.029 16.969 2.928 1.00 38.66 291 VAL A C 1
ATOM 2224 O O . VAL A 1 291 ? 9.330 16.326 3.705 1.00 38.66 291 VAL A O 1
ATOM 2227 N N . SER A 1 292 ? 11.112 17.620 3.339 1.00 35.28 292 SER A N 1
ATOM 2228 C CA . SER A 1 292 ? 11.463 17.848 4.725 1.00 35.28 292 SER A CA 1
ATOM 2229 C C . SER A 1 292 ? 10.385 18.742 5.325 1.00 35.28 292 SER A C 1
ATOM 2231 O O . SER A 1 292 ? 10.442 19.966 5.211 1.00 35.28 292 SER A O 1
ATOM 2233 N N . GLY A 1 293 ? 9.426 18.109 5.995 1.00 35.69 293 GLY A N 1
ATOM 2234 C CA . GLY A 1 293 ? 8.614 18.741 7.022 1.00 35.69 293 GLY A CA 1
ATOM 2235 C C . GLY A 1 293 ? 7.121 18.627 6.782 1.00 35.69 293 GLY A C 1
ATOM 2236 O O . GLY A 1 293 ? 6.531 19.538 6.229 1.00 35.69 293 GLY A O 1
ATOM 2237 N N . GLN A 1 294 ? 6.519 17.538 7.258 1.00 29.55 294 GLN A N 1
ATOM 2238 C CA . GLN A 1 294 ? 5.267 17.488 8.029 1.00 29.55 294 GLN A CA 1
ATOM 2239 C C . GLN A 1 294 ? 4.947 15.998 8.279 1.00 29.55 294 GLN A C 1
ATOM 2241 O O . GLN A 1 294 ? 5.024 15.199 7.344 1.00 29.55 294 GLN A O 1
ATOM 2246 N N . PRO A 1 295 ? 4.581 15.579 9.504 1.00 28.42 295 PRO A N 1
ATOM 2247 C CA . PRO A 1 295 ? 4.043 14.240 9.725 1.00 28.42 295 PRO A CA 1
ATOM 2248 C C . PRO A 1 295 ? 2.782 14.046 8.865 1.00 28.42 295 PRO A C 1
ATOM 2250 O O . PRO A 1 295 ? 1.779 14.716 9.097 1.00 28.42 295 PRO A O 1
ATOM 2253 N N . GLY A 1 296 ? 2.829 13.139 7.884 1.00 36.78 296 GLY A N 1
ATOM 2254 C CA . GLY A 1 296 ? 1.661 12.763 7.074 1.00 36.78 296 GLY A CA 1
ATOM 2255 C C . GLY A 1 296 ? 1.676 13.137 5.586 1.00 36.78 296 GLY A C 1
ATOM 2256 O O . GLY A 1 296 ? 0.623 13.052 4.960 1.00 36.78 296 GLY A O 1
ATOM 2257 N N . ALA A 1 297 ? 2.816 13.498 4.996 1.00 28.19 297 ALA A N 1
ATOM 2258 C CA . ALA A 1 297 ? 2.986 13.510 3.539 1.00 28.19 297 ALA A CA 1
ATOM 2259 C C . ALA A 1 297 ? 4.099 12.518 3.165 1.00 28.19 297 ALA A C 1
ATOM 2261 O O . ALA A 1 297 ? 5.150 12.543 3.800 1.00 28.19 297 ALA A O 1
ATOM 2262 N N . ASN A 1 298 ? 3.780 11.612 2.231 1.00 39.41 298 ASN A N 1
ATOM 2263 C CA . ASN A 1 298 ? 4.526 10.388 1.890 1.00 39.41 298 ASN A CA 1
ATOM 2264 C C . ASN A 1 298 ? 6.026 10.591 1.659 1.00 39.41 298 ASN A C 1
ATOM 2266 O O . ASN A 1 298 ? 6.376 11.543 0.929 1.00 39.41 298 ASN A O 1
#

Secondary structure (DSSP, 8-state):
-EEEEEEE--TTTT-EEE---B-GGGT-HHHH-TTS-GGGT-----TT----PBPHHHHHHTT--SEEEEEEE--EEEEEEEEEEEEEEEEEEEETTEEEEEEEEEEEE---SSSPPP--EEEEEEEEEE-SSSSSSEEEEEEEEEEEPPPPTHHHHHHHHSS-BTTB-SEEEEEEETT-BTTB-HHHHHHHHHHTTTTT--SPPTTPPPSS-HHHHTTTS---SBSS--TTB------TT----EEEEEEEEEEEEETTTEEEEEEEEEEEEES------S---TTS----S-TT--

Sequence (298 aa):
MIRGNNTTSDTFFAGRFEFLDLPGIVLSNCLQFPTAPITQGGCGLPTSVSSASISTLQSWSLGAPAFYEQGFGDPRYIDTRPFTAGYWQDAWQIRSGFTLNYGLRYELDSQVGPLNTYKKNFAPRLSFAWDPVSDHKTVVRGGYGIFYSPVYFQIPAVVKELGNVNGVRQIANTLVTVLGAPPANSAEIFGAMFAQGKILCGQPPAGANSCITRADLAQFVPVSNTGPLPAGTVLFFGQPNYRNPQSQQASLGIERQIGNSLSVSANYIYVHTTHLPWAIDKNLLPGAPIVSGQPGAN